Protein AF-A0A530HBS5-F1 (afdb_monomer)

Secondary structure (DSSP, 8-state):
---HHHHHHHHHTTHHHHHHHHHTSHHHHHHHHHHHHHHTT--SHHHHHH-HHHHHHHHHHTT-GGGTT-HHHHHHHHHH-SSSTTSHHHHSS-THHHHHHHHT-HHHHGGGTTT--IIIIIHHHHHHHHHHHTT--TTSHHHHHHHHHHHHHHTT--SHHHHHH-HHHHHHHHHHTT--TTTS-HHHHHHHHHH-SSSTTSHHHH-SSTHHHHHHHHT-HHHHGGGTTT--TTTHHHHHHHHHHHHHHHHHHH-HHHHHHHHHHHHGGG--SHHHHHHSHHHHHHHHHHHT--GGGGGS-HHHHHHHHHHH--GGGGTSHHHHHHHHHHHHHH-

Mean predicted aligned error: 4.35 Å

Nearest PDB structures (foldseek):
  2o8s-assembly2_B  TM=8.835E-01  e=8.683E-14  Agrobacterium fabrum str. C58

Radius of gyration: 22.53 Å; Cα contacts (8 Å, |Δi|>4): 440; chains: 1; bounding box: 60×38×62 Å

Sequence (335 aa):
MLSTYISYQLIAKDIPKSIARIEQQPTVDRDTQYYLANITKVKSIDDFVNNDRLFKYAMKAYGLENMDYAKAFMVKALKEGVSDPDSFANKLTDKRYAQFVKAFNFAADGANATVYNPAQQLVTKNYAIQAQIAGLDPNSDYVKGETTYYLANITKVKSVDDLMSNNRLYTYALAAYGLDSATEDKDLIKSVLQGGARDPDSVANQQTNKAYAGLASAFNFEQYGANTTTYVQAQQPTVDIYMRQTLEEDAGKTNEGVRLALYFQRKAPDITSWYDVLADTALASVVRTALGLPDSFATADIDKQAQLFGQKLDIKDFTDPEKLSKFLTRFTSMY

Foldseek 3Di:
DDFLLVLLCVCVVCVVVLLVVLCPPPVLVVLQVVLQVPLLVAQALCSQLVPLSNQCLLCLLLVNNVVNVVSVLLSQLLQQAPPDCPGPQNPDLPVSSNVSSQQQNCNVQGRCSSQDALQQPVLLVLLLVLCVVVVHHCPDPVVVVLSVVLNVCLLVDQALCSQLVPPSSVQSLCSSLVHHPVPDDPVLLSQLQQQAQPDCPGSQNPDPRVSSNSSSPRNVCNVQGRCNSPDRSSHVVSSVSSSLSSSLVVSCVVPVLSSLLSVCLVCLLVDDAVVVQLSDPSSVVLLCQLVVHDPVCNPDDSVVSRVVSVVVDDSVLSNPNVSSVVSSSSSSVRD

Structure (mmCIF, N/CA/C/O backbone):
data_AF-A0A530HBS5-F1
#
_entry.id   AF-A0A530HBS5-F1
#
loop_
_atom_site.group_PDB
_atom_site.id
_atom_site.type_symbol
_atom_site.label_atom_id
_atom_site.label_alt_id
_atom_site.label_comp_id
_atom_site.label_asym_id
_atom_site.label_entity_id
_atom_site.label_seq_id
_atom_site.pdbx_PDB_ins_code
_atom_site.Cartn_x
_atom_site.Cartn_y
_atom_site.Cartn_z
_atom_site.occupancy
_atom_site.B_iso_or_equiv
_atom_site.auth_seq_id
_atom_site.auth_comp_id
_atom_site.auth_asym_id
_atom_site.auth_atom_id
_atom_site.pdbx_PDB_model_num
ATOM 1 N N . 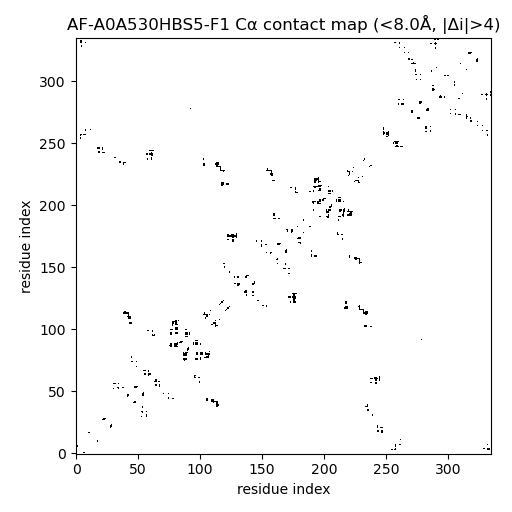MET A 1 1 ? -16.457 10.561 32.395 1.00 63.09 1 MET A N 1
ATOM 2 C CA . MET A 1 1 ? -15.954 10.117 31.078 1.00 63.09 1 MET A CA 1
ATOM 3 C C . MET A 1 1 ? -16.519 11.051 30.024 1.00 63.09 1 MET A C 1
ATOM 5 O O . MET A 1 1 ? -17.671 11.443 30.164 1.00 63.09 1 MET A O 1
ATOM 9 N N . LEU A 1 2 ? -15.716 11.468 29.042 1.00 78.75 2 LEU A N 1
ATOM 10 C CA . LEU A 1 2 ? -16.236 12.198 27.881 1.00 78.75 2 LEU A CA 1
ATOM 11 C C . LEU A 1 2 ? -17.168 11.272 27.084 1.00 78.75 2 LEU A C 1
ATOM 13 O O . LEU A 1 2 ? -16.980 10.055 27.102 1.00 78.75 2 LEU A O 1
ATOM 17 N N . SER A 1 3 ? -18.164 11.830 26.395 1.00 92.00 3 SER A N 1
ATOM 18 C CA . SER 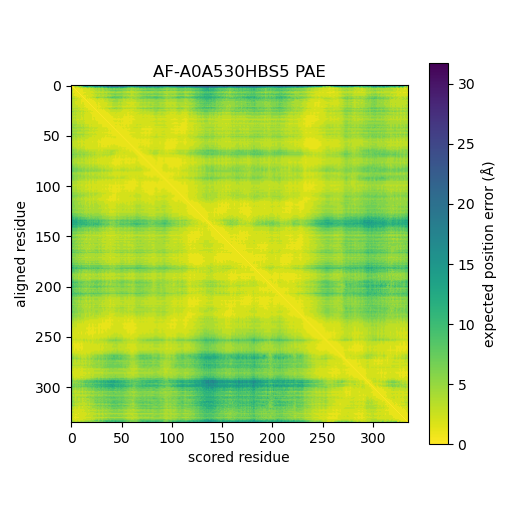A 1 3 ? -19.012 11.035 25.500 1.00 92.00 3 SER A CA 1
ATOM 19 C C . SER A 1 3 ? -18.202 10.478 24.323 1.00 92.00 3 S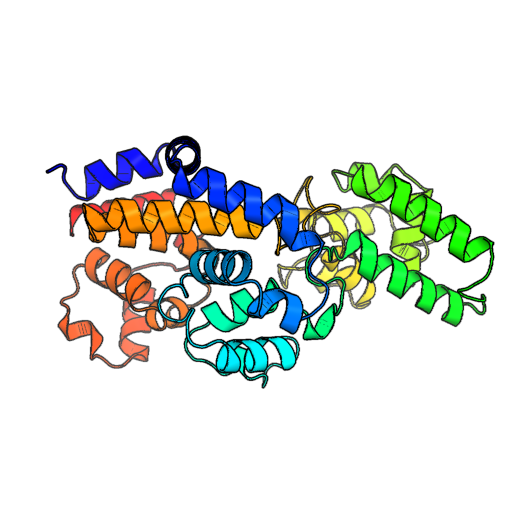ER A C 1
ATOM 21 O O . SER A 1 3 ? -17.134 11.008 23.983 1.00 92.00 3 SER A O 1
ATOM 23 N N . THR A 1 4 ? -18.717 9.424 23.685 1.00 93.88 4 THR A N 1
ATOM 24 C CA . THR A 1 4 ? -18.135 8.815 22.478 1.00 93.88 4 THR A CA 1
ATOM 25 C C . THR A 1 4 ? -17.895 9.868 21.394 1.00 93.88 4 THR A C 1
ATOM 27 O O . THR A 1 4 ? -16.771 10.016 20.917 1.00 93.88 4 THR A O 1
ATOM 30 N N . TYR A 1 5 ? -18.914 10.681 21.095 1.00 93.88 5 TYR A N 1
ATOM 31 C CA . TYR A 1 5 ? -18.834 11.790 20.142 1.00 93.88 5 TYR A CA 1
ATOM 32 C C . TYR A 1 5 ? -17.695 12.774 20.436 1.00 93.88 5 TYR A C 1
ATOM 34 O O . TYR A 1 5 ? -16.861 13.024 19.565 1.00 93.88 5 TYR A O 1
ATOM 42 N N . ILE A 1 6 ? -17.619 13.317 21.660 1.00 93.19 6 ILE A N 1
ATOM 43 C CA . ILE A 1 6 ? -16.596 14.320 22.002 1.00 93.19 6 ILE A CA 1
ATOM 44 C C . ILE A 1 6 ? -15.197 13.704 21.903 1.00 93.19 6 ILE A C 1
ATOM 46 O O . ILE A 1 6 ? -14.287 14.320 21.352 1.00 93.19 6 ILE A O 1
ATOM 50 N N . SER A 1 7 ? -15.030 12.480 22.405 1.00 93.62 7 SER A N 1
ATOM 51 C CA . SER A 1 7 ? -13.741 11.782 22.409 1.00 93.62 7 SER A CA 1
ATOM 52 C C . SER A 1 7 ? -13.245 11.500 20.988 1.00 93.62 7 SER A C 1
ATOM 54 O O . SER A 1 7 ? -12.087 11.772 20.677 1.00 93.62 7 SER A O 1
ATOM 56 N N . TYR A 1 8 ? -14.132 11.028 20.108 1.00 95.06 8 TYR A N 1
ATOM 57 C CA . TYR A 1 8 ? -13.825 10.826 18.694 1.00 95.06 8 TYR A CA 1
ATOM 58 C C . TYR A 1 8 ? -13.468 12.144 17.998 1.00 95.06 8 TYR A C 1
ATOM 60 O O . TYR A 1 8 ? -12.427 12.217 17.355 1.00 95.06 8 TYR A O 1
ATOM 68 N N . GLN A 1 9 ? -14.267 13.203 18.169 1.00 93.12 9 GLN A N 1
ATOM 69 C CA . GLN A 1 9 ? -14.015 14.504 17.536 1.00 93.12 9 GLN A CA 1
ATOM 70 C C . GLN A 1 9 ? -12.659 15.103 17.937 1.00 93.12 9 GLN A C 1
ATOM 72 O O . GLN A 1 9 ? -11.966 15.673 17.096 1.00 93.12 9 GLN A O 1
ATOM 77 N N . LEU A 1 10 ? -12.242 14.946 19.199 1.00 92.56 10 LEU A N 1
ATOM 78 C CA . LEU A 1 10 ? -10.934 15.418 19.667 1.00 92.56 10 LEU A CA 1
ATOM 79 C C . LEU A 1 10 ? -9.760 14.724 18.961 1.00 92.56 10 LEU A C 1
ATOM 81 O O . LEU A 1 10 ? -8.735 15.368 18.739 1.00 92.56 10 LEU A O 1
ATOM 85 N N . ILE A 1 11 ? -9.910 13.443 18.614 1.00 93.31 11 ILE A N 1
ATOM 86 C CA . ILE A 1 11 ? -8.896 12.661 17.895 1.00 93.31 11 ILE A CA 1
ATOM 87 C C . ILE A 1 11 ? -8.985 12.934 16.388 1.00 93.31 11 ILE A C 1
ATOM 89 O O . ILE A 1 11 ? -7.993 13.289 15.758 1.00 93.31 11 ILE A O 1
ATOM 93 N N . ALA A 1 12 ? -10.182 12.819 15.810 1.00 91.12 12 ALA A N 1
ATOM 94 C CA . ALA A 1 12 ? -10.424 12.917 14.373 1.00 91.12 12 ALA A CA 1
ATOM 95 C C . ALA A 1 12 ? -10.126 14.308 13.796 1.00 91.12 12 ALA A C 1
ATOM 97 O O . ALA A 1 12 ? -9.714 14.408 12.641 1.00 91.12 12 ALA A O 1
ATOM 98 N N . LYS A 1 13 ? -10.287 15.373 14.594 1.00 91.50 13 LYS A N 1
ATOM 99 C CA . LYS A 1 13 ? -9.955 16.747 14.186 1.00 91.50 13 LYS A CA 1
ATOM 100 C C . LYS A 1 13 ? -8.469 16.927 13.867 1.00 91.50 13 LYS A C 1
ATOM 102 O O . LYS A 1 13 ? -8.130 17.771 13.044 1.00 91.50 13 LYS A O 1
ATOM 107 N N . ASP A 1 14 ? -7.595 16.175 14.534 1.00 92.38 14 ASP A N 1
ATOM 108 C CA . ASP A 1 14 ? -6.147 16.261 14.353 1.00 92.38 14 ASP A CA 1
ATOM 109 C C . ASP A 1 14 ? -5.507 14.883 14.577 1.00 92.38 14 ASP A C 1
ATOM 111 O O . ASP A 1 14 ? -4.855 14.594 15.592 1.00 92.38 14 ASP A O 1
ATOM 115 N N . ILE A 1 15 ? -5.748 13.998 13.605 1.00 92.19 15 ILE A N 1
ATOM 116 C CA . ILE A 1 15 ? -5.141 12.666 13.562 1.00 92.19 15 ILE A CA 1
ATOM 117 C C . ILE A 1 15 ? -3.610 12.761 13.578 1.00 92.19 15 ILE A C 1
ATOM 119 O O . ILE A 1 15 ? -3.021 12.043 14.386 1.00 92.19 15 ILE A O 1
ATOM 123 N N . PRO A 1 16 ? -2.944 13.637 12.793 1.00 94.62 16 PRO A N 1
ATOM 124 C CA . PRO A 1 16 ? -1.487 13.750 12.834 1.00 94.62 16 PRO A CA 1
ATOM 125 C C . PRO A 1 16 ? -0.947 14.031 14.239 1.00 94.62 16 PRO A C 1
ATOM 127 O O . PRO A 1 16 ? -0.027 13.354 14.692 1.00 94.62 16 PRO A O 1
ATOM 130 N N . LYS A 1 17 ? -1.559 14.955 14.989 1.00 95.88 17 LYS A N 1
ATOM 131 C CA . LYS A 1 17 ? -1.158 15.226 16.376 1.00 95.88 17 LYS A CA 1
ATOM 132 C C . LYS A 1 17 ? -1.428 14.056 17.315 1.00 95.88 17 LYS A C 1
ATOM 134 O O . LYS A 1 17 ? -0.659 13.824 18.247 1.00 95.88 17 LYS A O 1
ATOM 139 N N . SER A 1 18 ? -2.526 13.336 17.104 1.00 95.81 18 SER A N 1
ATOM 140 C CA . SER A 1 18 ? -2.860 12.148 17.895 1.00 95.81 18 SER A CA 1
ATOM 141 C C . SER A 1 18 ? -1.844 11.029 17.658 1.00 95.81 18 SER A C 1
ATOM 143 O O . SER A 1 18 ? -1.360 10.435 18.615 1.00 95.81 18 SER A O 1
ATOM 145 N N . ILE A 1 19 ? -1.445 10.817 16.403 1.00 95.44 19 ILE A N 1
ATOM 146 C CA . ILE A 1 19 ? -0.389 9.880 16.010 1.00 95.44 19 ILE A CA 1
ATOM 147 C C . ILE A 1 19 ? 0.966 10.291 16.591 1.00 95.44 19 ILE A C 1
ATOM 149 O O . ILE A 1 19 ? 1.631 9.457 17.194 1.00 95.44 19 ILE A O 1
ATOM 153 N N . ALA A 1 20 ? 1.338 11.572 16.528 1.00 95.31 20 ALA A N 1
ATOM 154 C CA . ALA A 1 20 ? 2.593 12.055 17.112 1.00 95.31 20 ALA A CA 1
ATOM 155 C C . ALA A 1 20 ? 2.685 11.795 18.630 1.00 95.31 20 ALA A C 1
ATOM 157 O O . ALA A 1 20 ? 3.765 11.569 19.168 1.00 95.31 20 ALA A O 1
ATOM 158 N N . ARG A 1 21 ? 1.551 11.793 19.345 1.00 95.62 21 ARG A N 1
ATOM 159 C CA . ARG A 1 21 ? 1.511 11.408 20.768 1.00 95.62 21 ARG A CA 1
ATOM 160 C C . ARG A 1 21 ? 1.714 9.909 20.978 1.00 95.62 21 ARG A C 1
ATOM 162 O O . ARG A 1 21 ? 2.338 9.535 21.965 1.00 95.62 21 ARG A O 1
ATOM 169 N N . ILE A 1 22 ? 1.174 9.072 20.090 1.00 96.81 22 ILE A N 1
ATOM 170 C CA . ILE A 1 22 ? 1.411 7.621 20.107 1.00 96.81 22 ILE A CA 1
ATOM 171 C C . ILE A 1 22 ? 2.890 7.332 19.851 1.00 96.81 22 ILE A C 1
ATOM 173 O O . ILE A 1 22 ? 3.495 6.568 20.595 1.00 96.81 22 ILE A O 1
ATOM 177 N N . GLU A 1 23 ? 3.483 8.001 18.865 1.00 93.94 23 GLU A N 1
ATOM 178 C CA . GLU A 1 23 ? 4.898 7.861 18.517 1.00 93.94 23 GLU A CA 1
ATOM 179 C C . GLU A 1 23 ? 5.824 8.195 19.696 1.00 93.94 23 GLU A C 1
ATOM 181 O O . GLU A 1 23 ? 6.807 7.503 19.919 1.00 93.94 23 GLU A O 1
ATOM 186 N N . GLN A 1 24 ? 5.471 9.189 20.517 1.00 95.06 24 GLN A N 1
ATOM 187 C CA . GLN A 1 24 ? 6.235 9.572 21.712 1.00 95.06 24 GLN A CA 1
ATOM 188 C C . GLN A 1 24 ? 6.140 8.575 22.880 1.00 95.06 24 GLN A C 1
ATOM 190 O O . GLN A 1 24 ? 6.834 8.748 23.887 1.00 95.06 24 GLN A O 1
ATOM 195 N N . GLN A 1 25 ? 5.290 7.546 22.805 1.00 97.25 25 GLN A N 1
ATOM 196 C CA . GLN A 1 25 ? 5.241 6.528 23.852 1.00 97.25 25 GLN A CA 1
ATOM 197 C C . GLN A 1 25 ? 6.538 5.696 23.832 1.00 97.25 25 GLN A C 1
ATOM 199 O O . GLN A 1 25 ? 6.894 5.157 22.785 1.00 97.25 25 GLN A O 1
ATOM 204 N N . PRO A 1 26 ? 7.229 5.498 24.974 1.00 97.62 26 PRO A N 1
ATOM 205 C CA . PRO A 1 26 ? 8.566 4.895 24.980 1.00 97.62 26 PRO A CA 1
ATOM 206 C C . PRO A 1 26 ? 8.663 3.507 24.335 1.00 97.62 26 PRO A C 1
ATOM 208 O O . PRO A 1 26 ? 9.657 3.183 23.691 1.00 97.62 26 PRO A O 1
ATOM 211 N N . THR A 1 27 ? 7.648 2.658 24.515 1.00 95.56 27 THR A N 1
ATOM 212 C CA . THR A 1 27 ? 7.617 1.320 23.905 1.00 95.56 27 THR A CA 1
ATOM 213 C C . THR A 1 27 ? 7.391 1.392 22.400 1.00 95.56 27 THR A C 1
ATOM 215 O O . THR A 1 27 ? 8.084 0.702 21.657 1.00 95.56 27 THR A O 1
ATOM 218 N N . VAL A 1 28 ? 6.470 2.254 21.961 1.00 97.25 28 VAL A N 1
ATOM 219 C CA . VAL A 1 28 ? 6.159 2.487 20.547 1.00 97.25 28 VAL A CA 1
ATOM 220 C C . VAL A 1 28 ? 7.380 3.022 19.810 1.00 97.25 28 VAL A C 1
ATOM 222 O O . VAL A 1 28 ? 7.779 2.420 18.815 1.00 97.25 28 VAL A O 1
ATOM 225 N N . ASP A 1 29 ? 8.011 4.080 20.319 1.00 97.31 29 ASP A N 1
ATOM 226 C CA . ASP A 1 29 ? 9.215 4.673 19.727 1.00 97.31 29 ASP A CA 1
ATOM 227 C C . ASP A 1 29 ? 10.322 3.623 19.567 1.00 97.31 29 ASP A C 1
ATOM 229 O O . ASP A 1 29 ? 10.807 3.345 18.468 1.00 97.31 29 ASP A O 1
ATOM 233 N N . ARG A 1 30 ? 10.652 2.931 20.663 1.00 97.88 30 ARG A N 1
ATOM 234 C CA . ARG A 1 30 ? 11.717 1.923 20.689 1.00 97.88 30 ARG A CA 1
ATOM 235 C C . ARG A 1 30 ? 11.471 0.783 19.699 1.00 97.88 30 ARG A C 1
ATOM 237 O O . ARG A 1 30 ? 12.424 0.275 19.099 1.00 97.88 30 ARG A O 1
ATOM 244 N N . ASP A 1 31 ? 10.233 0.307 19.580 1.00 97.62 31 ASP A N 1
ATOM 245 C CA . ASP A 1 31 ? 9.882 -0.794 18.678 1.00 97.62 31 ASP A CA 1
ATOM 246 C C . ASP A 1 31 ? 9.846 -0.334 17.214 1.00 97.62 31 ASP A C 1
ATOM 248 O O . ASP A 1 31 ? 10.354 -1.046 16.347 1.00 97.62 31 ASP A O 1
ATOM 252 N N . THR A 1 32 ? 9.394 0.894 16.961 1.00 98.25 32 THR A N 1
ATOM 253 C CA . THR A 1 32 ? 9.392 1.531 15.634 1.00 98.25 32 THR A CA 1
ATOM 254 C C . THR A 1 32 ? 10.804 1.766 15.113 1.00 98.25 32 THR A C 1
ATOM 256 O O . THR A 1 32 ? 11.128 1.380 13.988 1.00 98.25 32 THR A O 1
ATOM 259 N N . GLN A 1 33 ? 11.686 2.326 15.945 1.00 98.12 33 GLN A N 1
ATOM 260 C CA . GLN A 1 33 ? 13.094 2.524 15.601 1.00 98.12 33 GLN A CA 1
ATOM 261 C C . GLN A 1 33 ? 13.779 1.195 15.281 1.00 98.12 33 GLN A C 1
ATOM 263 O O . GLN A 1 33 ? 14.506 1.083 14.292 1.00 98.12 33 GLN A O 1
ATOM 268 N N . TYR A 1 34 ? 13.523 0.160 16.088 1.00 98.50 34 TYR A N 1
ATOM 269 C CA . TYR A 1 34 ? 14.062 -1.168 15.817 1.00 98.50 34 TYR A CA 1
ATOM 270 C C . TYR A 1 34 ? 13.536 -1.739 14.499 1.00 98.50 34 TYR A C 1
ATOM 272 O O . TYR A 1 34 ? 14.318 -2.322 13.745 1.00 98.50 34 TYR A O 1
ATOM 280 N N . TYR A 1 35 ? 12.243 -1.569 14.220 1.00 98.75 35 TYR A N 1
ATOM 281 C CA . TYR A 1 35 ? 11.630 -2.023 12.982 1.00 98.75 35 TYR A CA 1
ATOM 282 C C . TYR A 1 35 ? 12.294 -1.378 11.762 1.00 98.75 35 TYR A C 1
ATOM 284 O O . TYR A 1 35 ? 12.856 -2.085 10.924 1.00 98.75 35 TYR A O 1
ATOM 292 N N . LEU A 1 36 ? 12.337 -0.044 11.709 1.00 97.94 36 LEU A N 1
ATOM 293 C CA . LEU A 1 36 ? 12.937 0.707 10.601 1.00 97.94 36 LEU A CA 1
ATOM 294 C C . LEU A 1 36 ? 14.428 0.391 10.413 1.00 97.94 36 LEU A C 1
ATOM 296 O O . LEU A 1 36 ? 14.889 0.227 9.284 1.00 97.94 36 LEU A O 1
ATOM 300 N N . ALA A 1 37 ? 15.179 0.232 11.506 1.00 98.31 37 ALA A N 1
ATOM 301 C CA . ALA A 1 37 ? 16.611 -0.058 11.446 1.00 98.31 37 ALA A CA 1
ATOM 302 C C . ALA A 1 37 ? 16.950 -1.478 10.954 1.00 98.31 37 ALA A C 1
ATOM 304 O O . ALA A 1 37 ? 18.112 -1.748 10.628 1.00 98.31 37 ALA A O 1
ATOM 305 N N . ASN A 1 38 ? 15.988 -2.410 10.941 1.00 98.62 38 ASN A N 1
ATOM 306 C CA . ASN A 1 38 ? 16.265 -3.823 10.668 1.00 98.62 38 ASN A CA 1
ATOM 307 C C . ASN A 1 38 ? 15.417 -4.443 9.557 1.00 98.62 38 ASN A C 1
ATOM 309 O O . ASN A 1 38 ? 15.882 -5.406 8.949 1.00 98.62 38 ASN A O 1
ATOM 313 N N . ILE A 1 39 ? 14.236 -3.907 9.233 1.00 98.56 39 ILE A N 1
ATOM 314 C CA . ILE A 1 39 ? 13.344 -4.532 8.246 1.00 98.56 39 ILE A CA 1
ATOM 315 C C . ILE A 1 39 ? 13.992 -4.656 6.859 1.00 98.56 39 ILE A C 1
ATOM 317 O O . ILE A 1 39 ? 13.859 -5.682 6.201 1.00 98.56 39 ILE A O 1
ATOM 321 N N . THR A 1 40 ? 14.798 -3.677 6.447 1.00 97.88 40 THR A N 1
ATOM 322 C CA . THR A 1 40 ? 15.491 -3.670 5.143 1.00 97.88 40 THR A CA 1
ATOM 323 C C . THR A 1 40 ? 16.590 -4.734 5.015 1.00 97.88 40 THR A C 1
ATOM 325 O O . THR A 1 40 ? 17.035 -5.054 3.905 1.00 97.88 40 THR A O 1
ATOM 328 N N . LYS A 1 41 ? 17.031 -5.301 6.147 1.00 98.25 41 LYS A N 1
ATOM 329 C CA . LYS A 1 41 ? 18.050 -6.358 6.220 1.00 98.25 41 LYS A CA 1
ATOM 330 C C . LYS A 1 41 ? 17.458 -7.753 6.031 1.00 98.25 41 LYS A C 1
ATOM 332 O O . LYS A 1 41 ? 18.204 -8.675 5.735 1.00 98.25 41 LYS A O 1
ATOM 337 N N . VAL A 1 42 ? 16.145 -7.907 6.188 1.00 98.50 42 VAL A N 1
ATOM 338 C CA . VAL A 1 42 ? 15.442 -9.185 6.034 1.00 98.50 42 VAL A CA 1
ATOM 339 C C . VAL A 1 42 ? 15.410 -9.579 4.558 1.00 98.50 42 VAL A C 1
ATOM 341 O O . VAL A 1 42 ? 14.967 -8.783 3.726 1.00 98.50 42 VAL A O 1
ATOM 344 N N . LYS A 1 43 ? 15.877 -10.793 4.233 1.00 98.06 43 LYS A N 1
ATOM 345 C CA . LYS A 1 43 ? 15.976 -11.310 2.853 1.00 98.06 43 LYS A CA 1
ATOM 346 C C . LYS A 1 43 ? 15.192 -12.598 2.617 1.00 98.06 43 LYS A C 1
ATOM 348 O O . LYS A 1 43 ? 15.114 -13.064 1.484 1.00 98.06 43 LYS A O 1
ATOM 353 N N . SER A 1 44 ? 14.589 -13.166 3.653 1.00 98.50 44 SER A N 1
ATOM 354 C CA . SER A 1 44 ? 13.796 -14.382 3.537 1.00 98.50 44 SER A CA 1
ATOM 355 C C . SER A 1 44 ? 12.638 -14.401 4.531 1.00 98.50 44 SER A C 1
ATOM 357 O O . SER A 1 44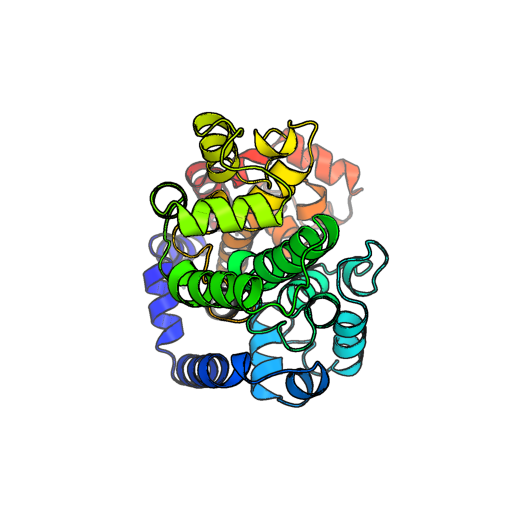 ? 12.611 -13.647 5.506 1.00 98.50 44 SER A O 1
ATOM 359 N N . ILE A 1 45 ? 11.684 -15.300 4.283 1.00 98.50 45 ILE A N 1
ATOM 360 C CA . ILE A 1 45 ? 10.563 -15.564 5.194 1.00 98.50 45 ILE A CA 1
ATOM 361 C C . ILE A 1 45 ? 11.085 -16.026 6.559 1.00 98.50 45 ILE A C 1
ATOM 363 O O . ILE A 1 45 ? 10.576 -15.583 7.587 1.00 98.50 45 ILE A O 1
ATOM 367 N N . ASP A 1 46 ? 12.115 -16.873 6.575 1.00 98.06 46 ASP A N 1
ATOM 368 C CA . ASP A 1 46 ? 12.689 -17.390 7.815 1.00 98.06 46 ASP A CA 1
ATOM 369 C C . ASP A 1 46 ? 13.384 -16.275 8.609 1.00 98.06 46 ASP A C 1
ATOM 371 O O . ASP A 1 46 ? 13.156 -16.170 9.813 1.00 98.06 46 ASP A O 1
ATOM 375 N N . ASP A 1 47 ? 14.141 -15.383 7.954 1.00 98.06 47 ASP A N 1
ATOM 376 C CA . ASP A 1 47 ? 14.727 -14.202 8.616 1.00 98.06 47 ASP A CA 1
ATOM 377 C C . ASP A 1 47 ? 13.646 -13.321 9.253 1.00 98.06 47 ASP A C 1
ATOM 379 O O . ASP A 1 47 ? 13.835 -12.766 10.338 1.00 98.06 47 ASP A O 1
ATOM 383 N N . PHE A 1 48 ? 12.505 -13.182 8.571 1.00 98.38 48 PHE A N 1
ATOM 384 C CA . PHE A 1 48 ? 11.410 -12.338 9.023 1.00 98.38 48 PHE A CA 1
ATOM 385 C C . PHE A 1 48 ? 10.685 -12.936 10.229 1.00 98.38 48 PHE A C 1
ATOM 387 O O . PHE A 1 48 ? 10.578 -12.292 11.270 1.00 98.38 48 PHE A O 1
ATOM 394 N N . VAL A 1 49 ? 10.205 -14.176 10.101 1.00 97.69 49 VAL A N 1
ATOM 395 C CA . VAL A 1 49 ? 9.350 -14.842 11.097 1.00 97.69 49 VAL A CA 1
ATOM 396 C C . VAL A 1 49 ? 10.141 -15.288 12.336 1.00 97.69 49 VAL A C 1
ATOM 398 O O . VAL A 1 49 ? 9.584 -15.381 13.437 1.00 97.69 49 VAL A O 1
ATOM 401 N N . ASN A 1 50 ? 11.447 -15.542 12.196 1.00 97.38 50 ASN A N 1
ATOM 402 C CA . ASN A 1 50 ? 12.312 -15.867 13.333 1.00 97.38 50 ASN A CA 1
ATOM 403 C C . ASN A 1 50 ? 12.796 -14.624 14.092 1.00 97.38 50 ASN A C 1
ATOM 405 O O . ASN A 1 50 ? 13.191 -14.745 15.251 1.00 97.38 50 ASN A O 1
ATOM 409 N N . ASN A 1 51 ? 12.712 -13.426 13.504 1.00 97.94 51 ASN A N 1
ATOM 410 C CA . ASN A 1 51 ? 12.886 -12.187 14.252 1.00 97.94 51 ASN A CA 1
ATOM 411 C C . ASN A 1 51 ? 11.564 -11.797 14.930 1.00 97.94 51 ASN A C 1
ATOM 413 O O . ASN A 1 51 ? 10.769 -11.033 14.382 1.00 97.94 51 ASN A O 1
ATOM 417 N N . ASP A 1 52 ? 11.352 -12.298 16.151 1.00 96.94 52 ASP A N 1
ATOM 418 C CA . ASP A 1 52 ? 10.124 -12.065 16.927 1.00 96.94 52 ASP A CA 1
ATOM 419 C C . ASP A 1 52 ? 9.726 -10.595 17.004 1.00 96.94 52 ASP A C 1
ATOM 421 O O . ASP A 1 52 ? 8.547 -10.262 16.924 1.00 96.94 52 ASP A O 1
ATOM 425 N N . ARG A 1 53 ? 10.701 -9.697 17.150 1.00 97.69 53 ARG A N 1
ATOM 426 C CA . ARG A 1 53 ? 10.423 -8.275 17.319 1.00 97.69 53 ARG A CA 1
ATOM 427 C C . ARG A 1 53 ? 9.911 -7.639 16.028 1.00 97.69 53 ARG A C 1
ATOM 429 O O . ARG A 1 53 ? 8.940 -6.892 16.083 1.00 97.69 53 ARG A O 1
ATOM 436 N N . LEU A 1 54 ? 10.513 -7.959 14.879 1.00 98.31 54 LEU A N 1
ATOM 437 C CA . LEU A 1 54 ? 10.017 -7.498 13.576 1.00 98.31 54 LEU A CA 1
ATOM 438 C C . LEU A 1 54 ? 8.662 -8.116 13.244 1.00 98.31 54 LEU A C 1
ATOM 440 O O . LEU A 1 54 ? 7.743 -7.405 12.838 1.00 98.31 54 LEU A O 1
ATOM 444 N N . PHE A 1 55 ? 8.538 -9.426 13.445 1.00 98.44 55 PHE A N 1
ATOM 445 C CA . PHE A 1 55 ? 7.332 -10.162 13.109 1.00 98.44 55 PHE A CA 1
ATOM 446 C C . PHE A 1 55 ? 6.134 -9.692 13.936 1.00 98.44 55 PHE A C 1
ATOM 448 O O . PHE A 1 55 ? 5.095 -9.376 13.365 1.00 98.44 55 PHE A O 1
ATOM 455 N N . LYS A 1 56 ? 6.278 -9.549 15.261 1.00 98.38 56 LYS A N 1
ATOM 456 C CA . LYS A 1 56 ? 5.202 -9.048 16.132 1.00 98.38 56 LYS A CA 1
ATOM 457 C C . LYS A 1 56 ? 4.807 -7.614 15.812 1.00 98.38 56 LYS A C 1
ATOM 459 O O . LYS A 1 56 ? 3.618 -7.312 15.785 1.00 98.38 56 LYS A O 1
ATOM 464 N N . TYR A 1 57 ? 5.781 -6.749 15.524 1.00 98.62 57 TYR A N 1
ATOM 465 C CA . TYR A 1 57 ? 5.509 -5.373 15.112 1.00 98.62 57 TYR A CA 1
ATOM 466 C C . TYR A 1 57 ? 4.656 -5.336 13.837 1.00 98.62 57 TYR A C 1
ATOM 468 O O . TYR A 1 57 ? 3.620 -4.674 13.794 1.00 98.62 57 TYR A O 1
ATOM 476 N N . ALA A 1 58 ? 5.044 -6.109 12.819 1.00 98.50 58 ALA A N 1
ATOM 477 C CA . ALA A 1 58 ? 4.285 -6.224 11.582 1.00 98.50 58 ALA A CA 1
ATOM 478 C C . ALA A 1 58 ? 2.900 -6.854 11.808 1.00 98.50 58 ALA A C 1
ATOM 480 O O . ALA A 1 58 ? 1.904 -6.333 11.316 1.00 98.50 58 ALA A O 1
ATOM 481 N N . MET A 1 59 ? 2.801 -7.943 12.578 1.00 98.38 59 MET A N 1
ATOM 482 C CA . MET A 1 59 ? 1.520 -8.594 12.884 1.00 98.38 59 MET A CA 1
ATOM 483 C C . MET A 1 59 ? 0.568 -7.615 13.564 1.00 98.38 59 MET A C 1
ATOM 485 O O . MET A 1 59 ? -0.584 -7.494 13.150 1.00 98.38 59 MET A O 1
ATOM 489 N N . LYS A 1 60 ? 1.066 -6.846 14.537 1.00 98.06 60 LYS A N 1
ATOM 490 C CA . LYS A 1 60 ? 0.302 -5.774 15.167 1.00 98.06 60 LYS A CA 1
ATOM 491 C C . LYS A 1 60 ? -0.142 -4.721 14.162 1.00 98.06 60 LYS A C 1
ATOM 493 O O . LYS A 1 60 ? -1.323 -4.407 14.143 1.00 98.06 60 LYS A O 1
ATOM 498 N N . ALA A 1 61 ? 0.744 -4.232 13.293 1.00 97.88 61 ALA A N 1
ATOM 499 C CA . ALA A 1 61 ? 0.375 -3.245 12.278 1.00 97.88 61 ALA A CA 1
ATOM 500 C C . ALA A 1 61 ? -0.856 -3.689 11.470 1.00 97.88 61 ALA A C 1
ATOM 502 O O . ALA A 1 61 ? -1.814 -2.940 11.325 1.00 97.88 61 ALA A O 1
ATOM 503 N N . TYR A 1 62 ? -0.902 -4.948 11.039 1.00 96.31 62 TYR A N 1
ATOM 504 C CA . TYR A 1 62 ? -2.033 -5.479 10.271 1.00 96.31 62 TYR A CA 1
ATOM 505 C C . TYR A 1 62 ? -3.201 -5.993 11.141 1.00 96.31 62 TYR A C 1
ATOM 507 O O . TYR A 1 62 ? -4.114 -6.637 10.626 1.00 96.31 62 TYR A O 1
ATOM 515 N N . GLY A 1 63 ? -3.221 -5.692 12.445 1.00 94.31 63 GLY A N 1
ATOM 516 C CA . GLY A 1 63 ? -4.291 -6.070 13.379 1.00 94.31 63 GLY A CA 1
ATOM 517 C C . GLY A 1 63 ? -4.327 -7.564 13.726 1.00 94.31 63 GLY A C 1
ATOM 518 O O . GLY A 1 63 ? -5.342 -8.073 14.200 1.00 94.31 63 GLY A O 1
ATOM 519 N N . LEU A 1 64 ? -3.235 -8.282 13.471 1.00 96.44 64 LEU A N 1
ATOM 520 C CA . LEU A 1 64 ? -3.072 -9.718 13.691 1.00 96.44 64 LEU A CA 1
ATOM 521 C C . LEU A 1 64 ? -2.290 -10.023 14.983 1.00 96.44 64 LEU A C 1
ATOM 523 O O . LEU A 1 64 ? -1.765 -11.122 15.129 1.00 96.44 64 LEU A O 1
ATOM 527 N N . GLU A 1 65 ? -2.200 -9.080 15.930 1.00 95.44 65 GLU A N 1
ATOM 528 C CA . GLU A 1 65 ? -1.407 -9.247 17.165 1.00 95.44 65 GLU A CA 1
ATOM 529 C C . GLU A 1 65 ? -1.810 -10.484 17.981 1.00 95.44 65 GLU A C 1
ATOM 531 O O . GLU A 1 65 ? -0.949 -11.194 18.485 1.00 95.44 65 GLU A O 1
ATOM 536 N N . ASN A 1 66 ? -3.101 -10.827 18.013 1.00 94.44 66 ASN A N 1
ATOM 537 C CA . ASN A 1 66 ? -3.603 -12.016 18.712 1.00 94.44 66 ASN A CA 1
ATOM 538 C C . ASN A 1 66 ? -3.291 -13.340 17.992 1.00 94.44 66 ASN A C 1
ATOM 540 O O . ASN A 1 66 ? -3.681 -14.396 18.478 1.00 94.44 66 ASN A O 1
ATOM 544 N N . MET A 1 67 ? -2.648 -13.292 16.824 1.00 95.38 67 MET A N 1
ATOM 545 C CA . MET A 1 67 ? -2.273 -14.450 16.005 1.00 95.38 67 MET A CA 1
ATOM 546 C C . MET A 1 67 ? -0.755 -14.510 15.775 1.00 95.38 67 MET A C 1
ATOM 548 O O . MET A 1 67 ? -0.280 -15.282 14.942 1.00 95.38 67 MET A O 1
ATOM 552 N N . ASP A 1 68 ? 0.028 -13.725 16.521 1.00 92.25 68 ASP A N 1
ATOM 553 C CA . ASP A 1 68 ? 1.490 -13.665 16.407 1.00 92.25 68 ASP A CA 1
ATOM 554 C C . ASP A 1 68 ? 2.198 -14.984 16.793 1.00 92.25 68 ASP A C 1
ATOM 556 O O . ASP A 1 68 ? 3.324 -15.243 16.366 1.00 92.25 68 ASP A O 1
ATOM 560 N N . TYR A 1 69 ? 1.522 -15.869 17.530 1.00 94.38 69 TYR A N 1
ATOM 561 C CA . TYR A 1 69 ? 1.992 -17.221 17.833 1.00 94.38 69 TYR A CA 1
ATOM 562 C C . TYR A 1 69 ? 1.898 -18.175 16.629 1.00 94.38 69 TYR A C 1
ATOM 564 O O . TYR A 1 69 ? 2.608 -19.183 16.578 1.00 94.38 69 TYR A O 1
ATOM 572 N N . ALA A 1 70 ? 1.045 -17.883 15.640 1.00 95.62 70 ALA A N 1
ATOM 573 C CA . ALA A 1 70 ? 0.730 -18.770 14.520 1.00 95.62 70 ALA A CA 1
ATOM 574 C C . ALA A 1 70 ? 1.779 -18.696 13.391 1.00 95.62 70 ALA A C 1
ATOM 576 O O . ALA A 1 70 ? 1.459 -18.576 12.208 1.00 95.62 70 ALA A O 1
ATOM 577 N N . LYS A 1 71 ? 3.066 -18.795 13.736 1.00 96.88 71 LYS A N 1
ATOM 578 C CA . LYS A 1 71 ? 4.183 -18.620 12.791 1.00 96.88 71 LYS A CA 1
ATOM 579 C C . LYS A 1 71 ? 4.108 -19.540 11.574 1.00 96.88 71 LYS A C 1
ATOM 581 O O . LYS A 1 71 ? 4.264 -19.074 10.453 1.00 96.88 71 LYS A O 1
ATOM 586 N N . ALA A 1 72 ? 3.820 -20.829 11.765 1.00 97.81 72 ALA A N 1
ATOM 587 C CA . ALA A 1 72 ? 3.726 -21.788 10.658 1.00 97.81 72 ALA A CA 1
ATOM 588 C C . ALA A 1 72 ? 2.595 -21.443 9.670 1.00 97.81 72 ALA A C 1
ATOM 590 O O . ALA A 1 72 ? 2.755 -21.600 8.459 1.00 97.81 72 ALA A O 1
ATOM 591 N N . PHE A 1 73 ? 1.476 -20.922 10.184 1.00 98.00 73 PHE A N 1
ATOM 592 C CA . PHE A 1 73 ? 0.364 -20.433 9.371 1.00 98.00 73 PHE A CA 1
ATOM 593 C C . PHE A 1 73 ? 0.807 -19.248 8.505 1.00 98.00 73 PHE A C 1
ATOM 595 O O . PHE A 1 73 ? 0.584 -19.245 7.294 1.00 98.00 73 PHE A O 1
ATOM 602 N N . MET A 1 74 ? 1.516 -18.285 9.102 1.00 98.19 74 MET A N 1
ATOM 603 C CA . MET A 1 74 ? 2.039 -17.122 8.382 1.00 98.19 74 MET A CA 1
ATOM 604 C C . MET A 1 74 ? 3.136 -17.488 7.381 1.00 98.19 74 MET A C 1
ATOM 606 O O . MET A 1 74 ? 3.148 -16.950 6.279 1.00 98.19 74 MET A O 1
ATOM 610 N N . VAL A 1 75 ? 4.009 -18.449 7.699 1.00 98.44 75 VAL A N 1
ATOM 611 C CA . VAL A 1 75 ? 5.003 -18.978 6.750 1.00 98.44 75 VAL A CA 1
ATOM 612 C C . VAL A 1 75 ? 4.314 -19.565 5.520 1.00 98.44 75 VAL A C 1
ATOM 614 O O . VAL A 1 75 ? 4.751 -19.296 4.404 1.00 98.44 75 VAL A O 1
ATOM 617 N N . LYS A 1 76 ? 3.229 -20.333 5.690 1.00 98.38 76 LYS A N 1
ATOM 618 C CA . LYS A 1 76 ? 2.451 -20.854 4.556 1.00 98.38 76 LYS A CA 1
ATOM 619 C C . LYS A 1 76 ? 1.873 -19.718 3.709 1.00 98.38 76 LYS A C 1
ATOM 621 O O . LYS A 1 76 ? 2.066 -19.711 2.497 1.00 98.38 76 LYS A O 1
ATOM 626 N N . ALA A 1 77 ? 1.227 -18.744 4.350 1.00 98.19 77 ALA A N 1
ATOM 627 C CA . ALA A 1 77 ? 0.643 -17.593 3.667 1.00 98.19 77 ALA A CA 1
ATOM 628 C C . ALA A 1 77 ? 1.692 -16.793 2.868 1.00 98.19 77 ALA A C 1
ATOM 630 O O . ALA A 1 77 ? 1.471 -16.479 1.703 1.00 98.19 77 ALA A O 1
ATOM 631 N N . LEU A 1 78 ? 2.859 -16.524 3.463 1.00 98.50 78 LEU A N 1
ATOM 632 C CA . LEU A 1 78 ? 3.961 -15.798 2.822 1.00 98.50 78 LEU A CA 1
ATOM 633 C C . LEU A 1 78 ? 4.627 -16.588 1.687 1.00 98.50 78 LEU A C 1
ATOM 635 O O . LEU A 1 78 ? 5.090 -15.977 0.729 1.00 98.50 78 LEU A O 1
ATOM 639 N N . LYS A 1 79 ? 4.687 -17.924 1.788 1.00 98.44 79 LYS A N 1
ATOM 640 C CA . LYS A 1 79 ? 5.243 -18.796 0.739 1.00 98.44 79 LYS A CA 1
ATOM 641 C C . LYS A 1 79 ? 4.351 -18.856 -0.497 1.00 98.44 79 LYS A C 1
ATOM 643 O O . LYS A 1 79 ? 4.873 -18.836 -1.604 1.00 98.44 79 LYS A O 1
ATOM 648 N N . GLU A 1 80 ? 3.035 -18.945 -0.312 1.00 98.38 80 GLU A N 1
ATOM 649 C CA . GLU A 1 80 ? 2.084 -18.970 -1.432 1.00 98.38 80 GLU A CA 1
ATOM 650 C C . GLU A 1 80 ? 1.847 -17.574 -2.032 1.00 98.38 80 GLU A C 1
ATOM 652 O O . GLU A 1 80 ? 1.552 -17.453 -3.219 1.00 98.38 80 GLU A O 1
ATOM 657 N N . GLY A 1 81 ? 2.012 -16.509 -1.241 1.00 97.94 81 GLY A N 1
ATOM 658 C CA . GLY A 1 81 ? 1.842 -15.141 -1.718 1.00 97.94 81 GLY A CA 1
ATOM 659 C C . GLY A 1 81 ? 0.377 -14.768 -1.963 1.00 97.94 81 GLY A C 1
ATOM 660 O O . GLY A 1 81 ? -0.554 -15.378 -1.433 1.00 97.94 81 GLY A O 1
ATOM 661 N N . VAL A 1 82 ? 0.169 -13.729 -2.774 1.00 97.38 82 VAL A N 1
ATOM 662 C CA . VAL A 1 82 ? -1.167 -13.193 -3.121 1.00 97.38 82 VAL A CA 1
ATOM 663 C C . VAL A 1 82 ? -1.399 -13.043 -4.625 1.00 97.38 82 VAL A C 1
ATOM 665 O O . VAL A 1 82 ? -2.451 -12.556 -5.028 1.00 97.38 82 VAL A O 1
ATOM 668 N N . SER A 1 83 ? -0.430 -13.434 -5.457 1.00 95.75 83 SER A N 1
ATOM 669 C CA . SER A 1 83 ? -0.534 -13.296 -6.916 1.00 95.75 83 SER A CA 1
ATOM 670 C C . SER A 1 83 ? -1.547 -14.266 -7.524 1.00 95.75 83 SER A C 1
ATOM 672 O O . SER A 1 83 ? -2.227 -13.913 -8.481 1.00 95.75 83 SER A O 1
ATOM 674 N N . ASP A 1 84 ? -1.646 -15.476 -6.968 1.00 96.56 84 ASP A N 1
ATOM 675 C CA . ASP A 1 84 ? -2.660 -16.457 -7.347 1.00 96.56 84 ASP A CA 1
ATOM 676 C C . ASP A 1 84 ? -3.977 -16.143 -6.607 1.00 96.56 84 ASP A C 1
ATOM 678 O O . ASP A 1 84 ? -3.973 -16.123 -5.370 1.00 96.56 84 ASP A O 1
ATOM 682 N N . PRO A 1 85 ? -5.108 -15.905 -7.305 1.00 94.94 85 PRO A N 1
ATOM 683 C CA . PRO A 1 85 ? -6.418 -15.727 -6.670 1.00 94.94 85 PRO A CA 1
ATOM 684 C C . PRO A 1 85 ? -6.804 -16.875 -5.726 1.00 94.94 85 PRO A C 1
ATOM 686 O O . PRO A 1 85 ? -7.534 -16.664 -4.758 1.00 94.94 85 PRO A O 1
ATOM 689 N N . ASP A 1 86 ? -6.278 -18.073 -5.982 1.00 96.06 86 ASP A N 1
ATOM 690 C CA . ASP A 1 86 ? -6.505 -19.290 -5.218 1.00 96.06 86 ASP A CA 1
ATOM 691 C C . ASP A 1 86 ? -5.469 -19.541 -4.108 1.00 96.06 86 ASP A C 1
ATOM 693 O O . ASP A 1 86 ? -5.529 -20.592 -3.454 1.00 96.06 86 ASP A O 1
ATOM 697 N N . SER A 1 87 ? -4.550 -18.600 -3.858 1.00 97.88 87 SER A N 1
ATOM 698 C CA . SER A 1 87 ? -3.545 -18.725 -2.798 1.00 97.88 87 SER A CA 1
ATOM 699 C C . SER A 1 87 ? -4.176 -18.817 -1.407 1.00 97.88 87 SER A C 1
ATOM 701 O O . SER A 1 87 ? -5.269 -18.298 -1.146 1.00 97.88 87 SER A O 1
ATOM 703 N N . PHE A 1 88 ? -3.457 -19.446 -0.474 1.00 97.88 88 PHE A N 1
ATOM 704 C CA . PHE A 1 88 ? -3.907 -19.628 0.902 1.00 97.88 88 PHE A CA 1
ATOM 705 C C . PHE A 1 88 ? -4.411 -18.330 1.534 1.00 97.88 88 PHE A C 1
ATOM 707 O O . PHE A 1 88 ? -5.511 -18.318 2.075 1.00 97.88 88 PHE A O 1
ATOM 714 N N . ALA A 1 89 ? -3.655 -17.232 1.423 1.00 96.75 89 ALA A N 1
ATOM 715 C CA . ALA A 1 89 ? -4.031 -15.948 2.010 1.00 96.75 89 ALA A CA 1
ATOM 716 C C . ALA A 1 89 ? -5.290 -15.339 1.365 1.00 96.75 89 ALA A C 1
ATOM 718 O O . ALA A 1 89 ? -6.123 -14.774 2.074 1.00 96.75 89 ALA A O 1
ATOM 719 N N . ASN A 1 90 ? -5.460 -15.483 0.045 1.00 94.94 90 ASN A N 1
ATOM 720 C CA . ASN A 1 90 ? -6.617 -14.955 -0.683 1.00 94.94 90 ASN A CA 1
ATOM 721 C C . ASN A 1 90 ? -7.912 -15.716 -0.358 1.00 94.94 90 ASN A C 1
ATOM 723 O O . ASN A 1 90 ? -8.984 -15.105 -0.280 1.00 94.94 90 ASN A O 1
ATOM 727 N N . LYS A 1 91 ? -7.804 -17.022 -0.085 1.00 95.06 91 LYS A N 1
ATOM 728 C CA . LYS A 1 91 ? -8.922 -17.892 0.313 1.00 95.06 91 LYS A CA 1
ATOM 729 C C . LYS A 1 91 ? -9.429 -17.664 1.734 1.00 95.06 91 LYS A C 1
ATOM 731 O O . LYS A 1 91 ? -10.546 -18.075 2.044 1.00 95.06 91 LYS A O 1
ATOM 736 N N . LEU A 1 92 ? -8.651 -17.021 2.604 1.00 91.56 92 LEU A N 1
ATOM 737 C CA . LEU A 1 92 ? -9.098 -16.727 3.964 1.00 91.56 92 LEU A CA 1
ATOM 738 C C . LEU A 1 92 ? -10.243 -15.710 3.955 1.00 91.56 92 LEU A C 1
ATOM 740 O O . LEU A 1 92 ? -10.262 -14.760 3.165 1.00 91.56 92 LEU A O 1
ATOM 744 N N . THR A 1 93 ? -11.194 -15.901 4.870 1.00 86.94 93 THR A N 1
ATOM 745 C CA . THR A 1 93 ? -12.268 -14.932 5.120 1.00 86.94 93 THR A CA 1
ATOM 746 C C . THR A 1 93 ? -11.690 -13.617 5.637 1.00 86.94 93 THR A C 1
ATOM 748 O O . THR A 1 93 ? -12.045 -12.550 5.148 1.00 86.94 93 THR A O 1
ATOM 751 N N . ASP A 1 94 ? -10.743 -13.695 6.575 1.00 88.19 94 ASP A N 1
ATOM 752 C CA . ASP A 1 94 ? -10.047 -12.529 7.110 1.00 88.19 94 ASP A CA 1
ATOM 753 C C . ASP A 1 94 ? -8.995 -12.013 6.116 1.00 88.19 94 ASP A C 1
ATOM 755 O O . ASP A 1 94 ? -7.911 -12.580 5.955 1.00 88.19 94 ASP A O 1
ATOM 759 N N . LYS A 1 95 ? -9.310 -10.901 5.446 1.00 89.44 95 LYS A N 1
ATOM 760 C CA . LYS A 1 95 ? -8.452 -10.310 4.408 1.00 89.44 95 LYS A CA 1
ATOM 761 C C . LYS A 1 95 ? -7.195 -9.635 4.948 1.00 89.44 95 LYS A C 1
ATOM 763 O O . LYS A 1 95 ? -6.300 -9.316 4.163 1.00 89.44 95 LYS A O 1
ATOM 768 N N . ARG A 1 96 ? -7.060 -9.469 6.268 1.00 92.81 96 ARG A N 1
ATOM 769 C CA . ARG A 1 96 ? -5.850 -8.896 6.880 1.00 92.81 96 ARG A CA 1
ATOM 770 C C . ARG A 1 96 ? -4.617 -9.761 6.622 1.00 92.81 96 ARG A C 1
ATOM 772 O O . ARG A 1 96 ? -3.529 -9.221 6.450 1.00 92.81 96 ARG A O 1
ATOM 779 N N . TYR A 1 97 ? -4.784 -11.078 6.491 1.00 96.25 97 TYR A N 1
ATOM 780 C CA . TYR A 1 97 ? -3.697 -11.982 6.105 1.00 96.25 97 TYR A CA 1
ATOM 781 C C . TYR A 1 97 ? -3.187 -11.709 4.687 1.00 96.25 97 TYR A C 1
ATOM 783 O O . TYR A 1 97 ? -1.980 -11.616 4.481 1.00 96.25 97 TYR A O 1
ATOM 791 N N . ALA A 1 98 ? -4.084 -11.515 3.716 1.00 96.00 98 ALA A N 1
ATOM 792 C CA . ALA A 1 98 ? -3.693 -11.142 2.357 1.00 96.00 98 ALA A CA 1
ATOM 793 C C . ALA A 1 98 ? -3.030 -9.754 2.320 1.00 96.00 98 ALA A C 1
ATOM 795 O O . ALA A 1 98 ? -2.031 -9.569 1.630 1.00 96.00 98 ALA A O 1
ATOM 796 N N . GLN A 1 99 ? -3.522 -8.792 3.111 1.00 95.31 99 GLN A N 1
ATOM 797 C CA . GLN A 1 99 ? -2.896 -7.468 3.246 1.00 95.31 99 GLN A CA 1
ATOM 798 C C . GLN A 1 99 ? -1.473 -7.561 3.814 1.00 95.31 99 GLN A C 1
ATOM 800 O O . GLN A 1 99 ? -0.557 -6.948 3.268 1.00 95.31 99 GLN A O 1
ATOM 805 N N . PHE A 1 100 ? -1.275 -8.376 4.854 1.00 98.31 100 PHE A N 1
ATOM 806 C CA . PHE A 1 100 ? 0.042 -8.646 5.425 1.00 98.31 100 PHE A CA 1
ATOM 807 C C . PHE A 1 100 ? 0.976 -9.288 4.390 1.00 98.31 100 PHE A C 1
ATOM 809 O O . PHE A 1 100 ? 2.078 -8.800 4.160 1.00 98.31 100 PHE A O 1
ATOM 816 N N . VAL A 1 101 ? 0.535 -10.352 3.710 1.00 98.44 101 VAL A N 1
ATOM 817 C CA . VAL A 1 101 ? 1.359 -11.042 2.703 1.00 98.44 101 VAL A CA 1
ATOM 818 C C . VAL A 1 101 ? 1.696 -10.124 1.528 1.00 98.44 101 VAL A C 1
ATOM 820 O O . VAL A 1 101 ? 2.827 -10.138 1.054 1.00 98.44 101 VAL A O 1
ATOM 823 N N . LYS A 1 102 ? 0.761 -9.273 1.092 1.00 97.38 102 LYS A N 1
ATOM 824 C CA . LYS A 1 102 ? 1.008 -8.266 0.050 1.00 97.38 102 LYS A CA 1
ATOM 825 C C . LYS A 1 102 ? 2.099 -7.272 0.454 1.00 97.38 102 LYS A C 1
ATOM 827 O O . LYS A 1 102 ? 2.869 -6.844 -0.398 1.00 97.38 102 LYS A O 1
ATOM 832 N N . ALA A 1 103 ? 2.168 -6.903 1.731 1.00 97.69 103 ALA A N 1
ATOM 833 C CA . ALA A 1 103 ? 3.185 -5.990 2.237 1.00 97.69 103 ALA A CA 1
ATOM 834 C C . ALA A 1 103 ? 4.575 -6.616 2.351 1.00 97.69 103 ALA A C 1
ATOM 836 O O . ALA A 1 103 ? 5.570 -5.923 2.155 1.00 97.69 103 ALA A O 1
ATOM 837 N N . PHE A 1 104 ? 4.629 -7.915 2.636 1.00 98.44 104 PHE A N 1
ATOM 838 C CA . PHE A 1 104 ? 5.853 -8.696 2.787 1.00 98.44 104 PHE A CA 1
ATOM 839 C C . PHE A 1 104 ? 5.906 -9.802 1.730 1.00 98.44 104 PHE A C 1
ATOM 841 O O . PHE A 1 104 ? 5.977 -10.987 2.055 1.00 98.44 104 PHE A O 1
ATOM 848 N N . ASN A 1 105 ? 5.825 -9.422 0.454 1.00 97.69 105 ASN A N 1
ATOM 849 C CA . ASN A 1 105 ? 5.582 -10.357 -0.643 1.00 97.69 105 ASN A CA 1
ATOM 850 C C . ASN A 1 105 ? 6.843 -11.133 -1.071 1.00 97.69 105 ASN A C 1
ATOM 852 O O . ASN A 1 105 ? 7.316 -11.029 -2.200 1.00 97.69 105 ASN A O 1
ATOM 856 N N . PHE A 1 106 ? 7.392 -11.947 -0.167 1.00 98.31 106 PHE A N 1
ATOM 857 C CA . PHE A 1 106 ? 8.560 -12.794 -0.433 1.00 98.31 106 PHE A CA 1
ATOM 858 C C . PHE A 1 106 ? 8.330 -13.790 -1.577 1.00 98.31 106 PHE A C 1
ATOM 860 O O . PHE A 1 106 ? 9.289 -14.145 -2.257 1.00 98.31 106 PHE A O 1
ATOM 867 N N . ALA A 1 107 ? 7.087 -14.218 -1.813 1.00 97.88 107 ALA A N 1
ATOM 868 C CA . ALA A 1 107 ? 6.748 -15.105 -2.922 1.00 97.88 107 ALA A CA 1
ATOM 869 C C . ALA A 1 107 ? 7.011 -14.461 -4.295 1.00 97.88 107 ALA A C 1
ATOM 871 O O . ALA A 1 107 ? 7.552 -15.119 -5.181 1.00 97.88 107 ALA A O 1
ATOM 872 N N . ALA A 1 108 ? 6.653 -13.184 -4.476 1.00 96.00 108 ALA A N 1
ATOM 873 C CA . ALA A 1 108 ? 6.866 -12.475 -5.740 1.00 96.00 108 ALA A CA 1
ATOM 874 C C . ALA A 1 108 ? 8.243 -11.795 -5.820 1.00 96.00 108 ALA A C 1
ATOM 876 O O . ALA A 1 108 ? 8.887 -11.821 -6.870 1.00 96.00 108 ALA A O 1
ATOM 877 N N . ASP A 1 109 ? 8.701 -11.215 -4.708 1.00 96.19 109 ASP A N 1
ATOM 878 C CA . ASP A 1 109 ? 9.835 -10.284 -4.693 1.00 96.19 109 ASP A CA 1
ATOM 879 C C . ASP A 1 109 ? 11.110 -10.893 -4.087 1.00 96.19 109 ASP A C 1
ATOM 881 O O . ASP A 1 109 ? 12.188 -10.288 -4.137 1.00 96.19 109 ASP A O 1
ATOM 885 N N . GLY A 1 110 ? 11.017 -12.095 -3.506 1.00 96.62 110 GLY A N 1
ATOM 886 C CA . GLY A 1 110 ? 12.137 -12.799 -2.888 1.00 96.62 110 GLY A CA 1
ATOM 887 C C . GLY A 1 110 ? 12.867 -11.937 -1.857 1.00 96.62 110 GLY A C 1
ATOM 888 O O . GLY A 1 110 ? 12.257 -11.305 -0.993 1.00 96.62 110 GLY A O 1
ATOM 889 N N . ALA A 1 111 ? 14.193 -11.859 -1.985 1.00 97.19 111 ALA A N 1
ATOM 890 C CA . ALA A 1 111 ? 15.056 -11.076 -1.099 1.00 97.19 111 ALA A CA 1
ATOM 891 C C . ALA A 1 111 ? 14.822 -9.555 -1.150 1.00 97.19 111 ALA A C 1
ATOM 893 O O . ALA A 1 111 ? 15.335 -8.824 -0.298 1.00 97.19 111 ALA A O 1
ATOM 894 N N . ASN A 1 112 ? 14.053 -9.071 -2.128 1.00 96.81 112 ASN A N 1
ATOM 895 C CA . ASN A 1 112 ? 13.707 -7.663 -2.237 1.00 96.81 112 ASN A CA 1
ATOM 896 C C . ASN A 1 112 ? 12.402 -7.308 -1.528 1.00 96.81 112 ASN A C 1
ATOM 898 O O . ASN A 1 112 ? 12.127 -6.124 -1.433 1.00 96.81 112 ASN A O 1
ATOM 902 N N . ALA A 1 113 ? 11.626 -8.254 -0.988 1.00 97.50 113 ALA A N 1
ATOM 903 C CA . ALA A 1 113 ? 10.283 -7.980 -0.454 1.00 97.50 113 ALA A CA 1
ATOM 904 C C . ALA A 1 113 ? 10.205 -6.812 0.553 1.00 97.50 113 ALA A C 1
ATOM 906 O O . ALA A 1 113 ? 9.197 -6.117 0.625 1.00 97.50 113 ALA A O 1
ATOM 907 N N . THR A 1 114 ? 11.275 -6.547 1.308 1.00 97.81 114 THR A N 1
ATOM 908 C CA . THR A 1 114 ? 11.338 -5.457 2.301 1.00 97.81 114 THR A CA 1
ATOM 909 C C . THR A 1 114 ? 11.915 -4.139 1.775 1.00 97.81 114 THR A C 1
ATOM 911 O O . THR A 1 114 ? 11.978 -3.144 2.502 1.00 97.81 114 THR A O 1
ATOM 914 N N . VAL A 1 115 ? 12.354 -4.116 0.517 1.00 97.31 115 VAL A N 1
ATOM 915 C CA . VAL A 1 115 ? 12.957 -2.969 -0.187 1.00 97.31 115 VAL A CA 1
ATOM 916 C C . VAL A 1 115 ? 12.382 -2.776 -1.598 1.00 97.31 115 VAL A C 1
ATOM 918 O O . VAL A 1 115 ? 12.890 -1.957 -2.361 1.00 97.31 115 VAL A O 1
ATOM 921 N N . TYR A 1 116 ? 11.352 -3.544 -1.959 1.00 97.12 116 TYR A N 1
ATOM 922 C CA . TYR A 1 116 ? 10.808 -3.590 -3.306 1.00 97.12 116 TYR A CA 1
ATOM 923 C C . TYR A 1 116 ? 9.996 -2.334 -3.602 1.00 97.12 116 TYR A C 1
ATOM 925 O O . TYR A 1 116 ? 9.057 -1.984 -2.885 1.00 97.12 116 TYR A O 1
ATOM 933 N N . ASN A 1 117 ? 10.362 -1.685 -4.698 1.00 97.69 117 ASN A N 1
ATOM 934 C CA . ASN A 1 117 ? 9.663 -0.579 -5.307 1.00 97.69 117 ASN A CA 1
ATOM 935 C C . ASN A 1 117 ? 9.557 -0.855 -6.822 1.00 97.69 117 ASN A C 1
ATOM 937 O O . ASN A 1 117 ? 10.583 -1.018 -7.489 1.00 97.69 117 ASN A O 1
ATOM 941 N N . PRO A 1 118 ? 8.348 -0.884 -7.408 1.00 97.19 118 PRO A N 1
ATOM 942 C CA . PRO A 1 118 ? 8.182 -1.167 -8.833 1.00 97.19 118 PRO A CA 1
ATOM 943 C C . PRO A 1 118 ? 9.026 -0.266 -9.747 1.00 97.19 118 PRO A C 1
ATOM 945 O O . PRO A 1 118 ? 9.676 -0.766 -10.666 1.00 97.19 118 PRO A O 1
ATOM 948 N N . ALA A 1 119 ? 9.109 1.037 -9.458 1.00 98.19 119 ALA A N 1
ATOM 949 C CA . ALA A 1 119 ? 9.906 1.974 -10.246 1.00 98.19 119 ALA A CA 1
ATOM 950 C C . ALA A 1 119 ? 11.416 1.678 -10.197 1.00 98.19 119 ALA A C 1
ATOM 952 O O . ALA A 1 119 ? 12.137 2.125 -11.081 1.00 98.19 119 ALA A O 1
ATOM 953 N N . GLN A 1 120 ? 11.915 0.922 -9.216 1.00 97.88 120 GLN A N 1
ATOM 954 C CA . GLN A 1 120 ? 13.324 0.535 -9.123 1.00 97.88 120 GLN A CA 1
ATOM 955 C C . GLN A 1 120 ? 13.562 -0.891 -9.634 1.00 97.88 120 GLN A C 1
ATOM 957 O O . GLN A 1 120 ? 14.337 -1.084 -10.569 1.00 97.88 120 GLN A O 1
ATOM 962 N N . GLN A 1 121 ? 12.912 -1.903 -9.054 1.00 97.38 121 GLN A N 1
ATOM 963 C CA . GLN A 1 121 ? 13.204 -3.308 -9.367 1.00 97.38 121 GLN A CA 1
ATOM 964 C C . GLN A 1 121 ? 12.427 -3.831 -10.580 1.00 97.38 121 GLN A C 1
ATOM 966 O O . GLN A 1 121 ? 13.009 -4.520 -11.417 1.00 97.38 121 GLN A O 1
ATOM 971 N N . LEU A 1 122 ? 11.135 -3.511 -10.714 1.00 97.12 122 LEU A N 1
ATOM 972 C CA . LEU A 1 122 ? 10.337 -4.005 -11.844 1.00 97.12 122 LEU A CA 1
ATOM 973 C C . LEU A 1 122 ? 10.765 -3.342 -13.151 1.00 97.12 122 LEU A C 1
ATOM 975 O O . LEU A 1 122 ? 10.964 -4.028 -14.148 1.00 97.12 122 LEU A O 1
ATOM 979 N N . VAL A 1 123 ? 10.963 -2.023 -13.137 1.00 98.50 123 VAL A N 1
ATOM 980 C CA . VAL A 1 123 ? 11.390 -1.276 -14.328 1.00 98.50 123 VAL A CA 1
ATOM 981 C C . VAL A 1 123 ? 12.758 -1.748 -14.819 1.00 98.50 123 VAL A C 1
ATOM 983 O O . VAL A 1 123 ? 12.928 -1.981 -16.010 1.00 98.50 123 VAL A O 1
ATOM 986 N N . THR A 1 124 ? 13.732 -1.958 -13.929 1.00 97.69 124 THR A N 1
ATOM 987 C CA . THR A 1 124 ? 15.062 -2.442 -14.344 1.00 97.69 124 THR A CA 1
ATOM 988 C C . THR A 1 124 ? 15.030 -3.885 -14.841 1.00 97.69 124 THR A C 1
ATOM 990 O O . THR A 1 124 ? 15.658 -4.186 -15.856 1.00 97.69 124 THR A O 1
ATOM 993 N N . LYS A 1 125 ? 14.239 -4.758 -14.202 1.00 96.56 125 LYS A N 1
ATOM 994 C CA . LYS A 1 125 ? 13.982 -6.117 -14.697 1.00 96.56 125 LYS A CA 1
ATOM 995 C C . LYS A 1 125 ? 13.370 -6.094 -16.099 1.00 96.56 125 LYS A C 1
ATOM 997 O O . LYS A 1 125 ? 13.848 -6.803 -16.981 1.00 96.56 125 LYS A O 1
ATOM 1002 N N . ASN A 1 126 ? 12.338 -5.281 -16.312 1.00 98.00 126 ASN A N 1
ATOM 1003 C CA . ASN A 1 126 ? 11.664 -5.211 -17.603 1.00 98.00 126 ASN A CA 1
ATOM 1004 C C . ASN A 1 126 ? 12.566 -4.589 -18.676 1.00 98.00 126 ASN A C 1
ATOM 1006 O O . ASN A 1 126 ? 12.599 -5.095 -19.791 1.00 98.00 126 ASN A O 1
ATOM 1010 N N . TYR A 1 127 ? 13.370 -3.577 -18.339 1.00 98.19 127 TYR A N 1
ATOM 1011 C CA . TYR A 1 127 ? 14.367 -3.015 -19.253 1.00 98.19 127 TYR A CA 1
ATOM 1012 C C . TYR A 1 127 ? 15.372 -4.065 -19.735 1.00 98.19 127 TYR A C 1
ATOM 1014 O O . TYR A 1 127 ? 15.618 -4.162 -20.933 1.00 98.19 127 TYR A O 1
ATOM 1022 N N . ALA A 1 128 ? 15.899 -4.904 -18.838 1.00 97.31 128 ALA A N 1
ATOM 1023 C CA . ALA A 1 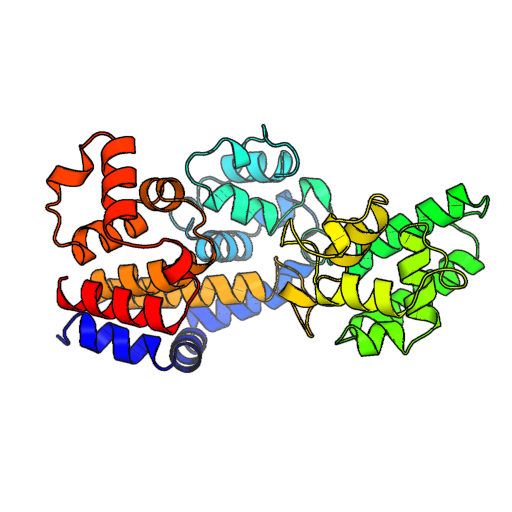128 ? 16.798 -5.993 -19.221 1.00 97.31 128 ALA A CA 1
ATOM 1024 C C . ALA A 1 128 ? 16.127 -6.998 -20.179 1.00 97.31 128 ALA A C 1
ATOM 1026 O O . ALA A 1 128 ? 16.748 -7.439 -21.145 1.00 97.31 128 ALA A O 1
ATOM 1027 N N . ILE A 1 129 ? 14.848 -7.319 -19.947 1.00 97.06 129 ILE A N 1
ATOM 1028 C CA . ILE A 1 129 ? 14.053 -8.182 -20.836 1.00 97.06 129 ILE A CA 1
ATOM 1029 C C . ILE A 1 129 ? 13.861 -7.519 -22.207 1.00 97.06 129 ILE A C 1
ATOM 1031 O O . ILE A 1 129 ? 14.071 -8.161 -23.232 1.00 97.06 129 ILE A O 1
ATOM 1035 N N . GLN A 1 130 ? 13.497 -6.236 -22.245 1.00 97.06 130 GLN A N 1
ATOM 1036 C CA . GLN A 1 130 ? 13.277 -5.506 -23.496 1.00 97.06 130 GLN A CA 1
ATOM 1037 C C . GLN A 1 130 ? 14.573 -5.318 -24.291 1.00 97.06 130 GLN A C 1
ATOM 1039 O O . GLN A 1 130 ? 14.570 -5.474 -25.509 1.00 97.06 130 GLN A O 1
ATOM 1044 N N . ALA A 1 131 ? 15.702 -5.090 -23.615 1.00 95.69 131 ALA A N 1
ATOM 1045 C CA . ALA A 1 131 ? 17.017 -5.076 -24.247 1.00 95.69 131 ALA A CA 1
ATOM 1046 C C . ALA A 1 131 ? 17.322 -6.421 -24.928 1.00 95.69 131 ALA A C 1
ATOM 1048 O O . ALA A 1 131 ? 17.739 -6.439 -26.085 1.00 95.69 131 ALA A O 1
ATOM 1049 N N . GLN A 1 132 ? 17.034 -7.541 -24.254 1.00 96.12 132 GLN A N 1
ATOM 1050 C CA . GLN A 1 132 ? 17.189 -8.874 -24.838 1.00 96.12 132 GLN A CA 1
ATOM 1051 C C . GLN A 1 132 ? 16.289 -9.083 -26.063 1.00 96.12 132 GLN A C 1
ATOM 1053 O O . GLN A 1 132 ? 16.744 -9.618 -27.073 1.00 96.12 132 GLN A O 1
ATOM 1058 N N . ILE A 1 133 ? 15.026 -8.649 -25.995 1.00 95.12 133 ILE A N 1
ATOM 1059 C CA . ILE A 1 133 ? 14.077 -8.724 -27.119 1.00 95.12 133 ILE A CA 1
ATOM 1060 C C . ILE A 1 133 ? 14.582 -7.908 -28.317 1.00 95.12 133 ILE A C 1
ATOM 1062 O O . ILE A 1 133 ? 14.476 -8.358 -29.455 1.00 95.12 133 ILE A O 1
ATOM 1066 N N . ALA A 1 134 ? 15.191 -6.749 -28.064 1.00 93.62 134 ALA A N 1
ATOM 1067 C CA . ALA A 1 134 ? 15.812 -5.904 -29.082 1.00 93.62 134 ALA A CA 1
ATOM 1068 C C . ALA A 1 134 ? 17.159 -6.445 -29.614 1.00 93.62 134 ALA A C 1
ATOM 1070 O O . ALA A 1 134 ? 17.805 -5.788 -30.429 1.00 93.62 134 ALA A O 1
ATOM 1071 N N . GLY A 1 135 ? 17.601 -7.629 -29.170 1.00 94.69 135 GLY A N 1
ATOM 1072 C CA . GLY A 1 135 ? 18.843 -8.266 -29.615 1.00 94.69 135 GLY A CA 1
ATOM 1073 C C . GLY A 1 135 ? 20.112 -7.756 -28.926 1.00 94.69 135 GLY A C 1
ATOM 1074 O O . GLY A 1 135 ? 21.213 -8.059 -29.385 1.00 94.69 135 GLY A O 1
ATOM 1075 N N . LEU A 1 136 ? 19.988 -6.994 -27.836 1.00 94.12 136 LEU A N 1
ATOM 1076 C CA . LEU A 1 136 ? 21.118 -6.554 -27.017 1.00 94.12 136 LEU A CA 1
ATOM 1077 C C . LEU A 1 136 ? 21.435 -7.592 -25.934 1.00 94.12 136 LEU A C 1
ATOM 1079 O O . LEU A 1 136 ? 20.538 -8.232 -25.390 1.00 94.12 136 LEU A O 1
ATOM 1083 N N . ASP A 1 137 ? 22.711 -7.715 -25.563 1.00 93.00 137 ASP A N 1
ATOM 1084 C CA . ASP A 1 137 ? 23.101 -8.46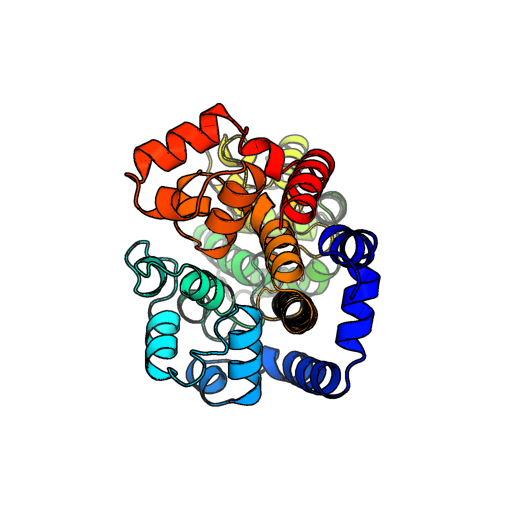5 -24.365 1.00 93.00 137 ASP A CA 1
ATOM 1085 C C . ASP A 1 137 ? 22.708 -7.665 -23.104 1.00 93.00 137 ASP A C 1
ATOM 1087 O O . ASP A 1 137 ? 23.230 -6.555 -22.910 1.00 93.00 137 ASP A O 1
ATOM 1091 N N . PRO A 1 138 ? 21.850 -8.204 -22.212 1.00 91.31 138 PRO A N 1
ATOM 1092 C CA . PRO A 1 138 ? 21.500 -7.555 -20.946 1.00 91.31 138 PRO A CA 1
ATOM 1093 C C . PRO A 1 138 ? 22.702 -7.288 -20.030 1.00 91.31 138 PRO A C 1
ATOM 1095 O O . PRO A 1 138 ? 22.628 -6.449 -19.135 1.00 91.31 138 PRO A O 1
ATOM 1098 N N . ASN A 1 139 ? 23.818 -7.990 -20.245 1.00 92.00 139 ASN A N 1
ATOM 1099 C CA . ASN A 1 139 ? 25.057 -7.818 -19.494 1.00 92.00 139 ASN A CA 1
ATOM 1100 C C . ASN A 1 139 ? 26.073 -6.894 -20.173 1.00 92.00 139 ASN A C 1
ATOM 1102 O O . ASN A 1 139 ? 27.165 -6.708 -19.621 1.00 92.00 139 ASN A O 1
ATOM 1106 N N . SER A 1 140 ? 25.733 -6.308 -21.322 1.00 95.69 140 SER A N 1
ATOM 1107 C CA . SER A 1 140 ? 26.583 -5.330 -21.998 1.00 95.69 140 SER A CA 1
ATOM 1108 C C . SER A 1 140 ? 26.835 -4.096 -21.128 1.00 95.69 140 SER A C 1
ATOM 1110 O O . SER A 1 140 ? 25.997 -3.694 -20.313 1.00 95.69 140 SER A O 1
ATOM 1112 N N . ASP A 1 141 ? 27.986 -3.454 -21.333 1.00 96.38 141 ASP A N 1
ATOM 1113 C CA . ASP A 1 141 ? 28.347 -2.221 -20.622 1.00 96.38 141 ASP A CA 1
ATOM 1114 C C . ASP A 1 141 ? 27.331 -1.098 -20.863 1.00 96.38 141 ASP A C 1
ATOM 1116 O O . ASP A 1 141 ? 27.073 -0.294 -19.968 1.00 96.38 141 ASP A O 1
ATOM 1120 N N . TYR A 1 142 ? 26.697 -1.083 -22.039 1.00 94.25 142 TYR A N 1
ATOM 1121 C CA . TYR A 1 142 ? 25.621 -0.152 -22.366 1.00 94.25 142 TYR A CA 1
ATOM 1122 C C . TYR A 1 142 ? 24.400 -0.339 -21.451 1.00 94.25 142 TYR A C 1
ATOM 1124 O O . TYR A 1 142 ? 24.023 0.591 -20.738 1.00 94.25 142 TYR A O 1
ATOM 1132 N N . VAL A 1 143 ? 23.822 -1.547 -21.401 1.00 95.81 143 VAL A N 1
ATOM 1133 C CA . VAL A 1 143 ? 22.630 -1.836 -20.576 1.00 95.81 143 VAL A CA 1
ATOM 1134 C C . VAL A 1 143 ? 22.922 -1.602 -19.092 1.00 95.81 143 VAL A C 1
ATOM 1136 O O . VAL A 1 143 ? 22.119 -0.990 -18.379 1.00 95.81 143 VAL A O 1
ATOM 1139 N N . LYS A 1 144 ? 24.102 -2.022 -18.620 1.00 96.69 144 LYS A N 1
ATOM 1140 C CA . LYS A 1 144 ? 24.555 -1.775 -17.243 1.00 96.69 144 LYS A CA 1
ATOM 1141 C C . LYS A 1 144 ? 24.726 -0.288 -16.946 1.00 96.69 144 LYS A C 1
ATOM 1143 O O . LYS A 1 144 ? 24.337 0.160 -15.865 1.00 96.69 144 LYS A O 1
ATOM 1148 N N . GLY A 1 145 ? 25.286 0.478 -17.881 1.00 97.50 145 GLY A N 1
ATOM 1149 C CA . GLY A 1 145 ? 25.473 1.921 -17.754 1.00 97.50 145 GLY A CA 1
ATOM 1150 C C . GLY A 1 145 ? 24.147 2.672 -17.637 1.00 97.50 145 GLY A C 1
ATOM 1151 O O . GLY A 1 145 ? 23.986 3.493 -16.730 1.00 97.50 145 GLY A O 1
ATOM 1152 N N . GLU A 1 146 ? 23.173 2.340 -18.486 1.00 97.56 146 GLU A N 1
ATOM 1153 C CA . GLU A 1 146 ? 21.824 2.909 -18.417 1.00 97.56 146 GLU A CA 1
ATOM 1154 C C . GLU A 1 146 ? 21.115 2.537 -17.108 1.00 97.56 146 GLU A C 1
ATOM 1156 O O . GLU A 1 146 ? 20.602 3.415 -16.412 1.00 97.56 146 GLU A O 1
ATOM 1161 N N . THR A 1 147 ? 21.181 1.264 -16.705 1.00 98.06 147 THR A N 1
ATOM 1162 C CA . THR A 1 147 ? 20.594 0.783 -15.441 1.00 98.06 147 THR A CA 1
ATOM 1163 C C . THR A 1 147 ? 21.203 1.497 -14.230 1.00 98.06 147 THR A C 1
ATOM 1165 O O . THR A 1 147 ? 20.492 1.906 -13.310 1.00 98.06 147 THR A O 1
ATOM 1168 N N . THR A 1 148 ? 22.524 1.694 -14.237 1.00 98.31 148 THR A N 1
ATOM 1169 C CA . THR A 1 148 ? 23.255 2.378 -13.161 1.00 98.31 148 THR A CA 1
ATOM 1170 C C . THR A 1 148 ? 22.838 3.841 -13.058 1.00 98.31 148 THR A C 1
ATOM 1172 O O . THR A 1 148 ? 22.556 4.329 -11.962 1.00 98.31 148 THR A O 1
ATOM 1175 N N . TYR A 1 149 ? 22.758 4.547 -14.191 1.00 98.31 149 TYR A N 1
ATOM 1176 C CA . TYR A 1 149 ? 22.280 5.927 -14.208 1.00 98.31 149 TYR A CA 1
ATOM 1177 C C . TYR A 1 149 ? 20.837 6.026 -13.710 1.00 98.31 149 TYR A C 1
ATOM 1179 O O . TYR A 1 149 ? 20.528 6.909 -12.904 1.00 98.31 149 TYR A O 1
ATOM 1187 N N . TYR A 1 150 ? 19.970 5.125 -14.175 1.00 98.75 150 TYR A N 1
ATOM 1188 C CA . TYR A 1 150 ? 18.566 5.098 -13.801 1.00 98.75 150 TYR A CA 1
ATOM 1189 C C . TYR A 1 150 ? 18.400 4.940 -12.284 1.00 98.75 150 TYR A C 1
ATOM 1191 O O . TYR A 1 150 ? 17.810 5.808 -11.640 1.00 98.75 150 TYR A O 1
ATOM 1199 N N . LEU A 1 151 ? 19.008 3.911 -11.683 1.00 98.19 151 LEU A N 1
ATOM 1200 C CA . LEU A 1 151 ? 18.927 3.662 -10.238 1.00 98.19 151 LEU A CA 1
ATOM 1201 C C . LEU A 1 151 ? 19.517 4.807 -9.398 1.00 98.19 151 LEU A C 1
ATOM 1203 O O . LEU A 1 151 ? 18.970 5.144 -8.348 1.00 98.19 151 LEU A O 1
ATOM 1207 N N . ALA A 1 152 ? 20.588 5.453 -9.868 1.00 98.31 152 ALA A N 1
ATOM 1208 C CA . ALA A 1 152 ? 21.220 6.572 -9.165 1.00 98.31 152 ALA A CA 1
ATOM 1209 C C . ALA A 1 152 ? 20.375 7.863 -9.146 1.00 98.31 152 ALA A C 1
ATOM 1211 O O . ALA A 1 152 ? 20.661 8.781 -8.368 1.00 98.31 152 ALA A O 1
ATOM 1212 N N . ASN A 1 153 ? 19.364 7.973 -10.015 1.00 98.56 153 ASN A N 1
ATOM 1213 C CA . ASN A 1 153 ? 18.591 9.203 -10.181 1.00 98.56 153 ASN A CA 1
ATOM 1214 C C . ASN A 1 153 ? 17.089 9.030 -9.964 1.00 98.56 153 ASN A C 1
ATOM 1216 O O . ASN A 1 153 ? 16.445 10.002 -9.575 1.00 98.56 153 ASN A O 1
ATOM 1220 N N . ILE A 1 154 ? 16.526 7.831 -10.140 1.00 98.56 154 ILE A N 1
ATOM 1221 C CA . ILE A 1 154 ? 15.073 7.649 -10.084 1.00 98.56 154 ILE A CA 1
ATOM 1222 C C . ILE A 1 154 ? 14.477 7.985 -8.712 1.00 98.56 154 ILE A C 1
ATOM 1224 O O . ILE A 1 154 ? 13.405 8.573 -8.632 1.00 98.56 154 ILE A O 1
ATOM 1228 N N . THR A 1 155 ? 15.195 7.726 -7.620 1.00 97.75 155 THR A N 1
ATOM 1229 C CA . THR A 1 155 ? 14.738 8.030 -6.249 1.00 97.75 155 THR A CA 1
ATOM 1230 C C . THR A 1 155 ? 14.591 9.532 -5.961 1.00 97.75 155 THR A C 1
ATOM 1232 O O . THR A 1 155 ? 13.951 9.926 -4.980 1.00 97.75 155 THR A O 1
ATOM 1235 N N . LYS A 1 156 ? 15.166 10.385 -6.821 1.00 98.12 156 LYS A N 1
ATOM 1236 C CA . LYS A 1 156 ? 15.076 11.851 -6.743 1.00 98.12 156 LYS A CA 1
ATOM 1237 C C . LYS A 1 156 ? 13.816 12.397 -7.416 1.00 98.12 156 LYS A C 1
ATOM 1239 O O . LYS A 1 156 ? 13.445 13.527 -7.131 1.00 98.12 156 LYS A O 1
ATOM 1244 N N . VAL A 1 157 ? 13.166 11.616 -8.280 1.00 98.50 157 VAL A N 1
ATOM 1245 C CA . VAL A 1 157 ? 11.945 12.005 -9.001 1.00 98.50 157 VAL A CA 1
ATOM 1246 C C . VAL A 1 157 ? 10.763 12.022 -8.034 1.00 98.50 157 VAL A C 1
ATOM 1248 O O . VAL A 1 157 ? 10.503 11.011 -7.375 1.00 98.50 157 VAL A O 1
ATOM 1251 N N . LYS A 1 158 ? 10.050 13.153 -7.957 1.00 98.12 158 LYS A N 1
ATOM 1252 C CA . LYS A 1 158 ? 8.910 13.374 -7.049 1.00 98.12 158 LYS A CA 1
ATOM 1253 C C . LYS A 1 158 ? 7.593 13.639 -7.781 1.00 98.12 158 LYS A C 1
ATOM 1255 O O . LYS A 1 158 ? 6.551 13.754 -7.143 1.00 98.12 158 LYS A O 1
ATOM 1260 N N . SER A 1 159 ? 7.604 13.710 -9.105 1.00 98.44 159 SER A N 1
ATOM 1261 C CA . SER A 1 159 ? 6.401 13.960 -9.894 1.00 98.44 159 SER A CA 1
ATOM 1262 C C . SER A 1 159 ? 6.512 13.392 -11.307 1.00 98.44 159 SER A C 1
ATOM 1264 O O . SER A 1 159 ? 7.599 13.039 -11.772 1.00 98.44 159 SER A O 1
ATOM 1266 N N . VAL A 1 160 ? 5.374 13.345 -12.005 1.00 98.44 160 VAL A N 1
ATOM 1267 C CA . VAL A 1 160 ? 5.320 13.024 -13.440 1.00 98.44 160 VAL A CA 1
ATOM 1268 C C . VAL A 1 160 ? 6.185 13.997 -14.244 1.00 98.44 160 VAL A C 1
ATOM 1270 O O . VAL A 1 160 ? 6.951 13.569 -15.104 1.00 98.44 160 VAL A O 1
ATOM 1273 N N . ASP A 1 161 ? 6.126 15.291 -13.922 1.00 98.38 161 ASP A N 1
ATOM 1274 C CA . ASP A 1 161 ? 6.906 16.318 -14.617 1.00 98.38 161 ASP A CA 1
ATOM 1275 C C . ASP A 1 161 ? 8.420 16.156 -14.376 1.00 98.38 161 ASP A C 1
ATOM 1277 O O . ASP A 1 161 ? 9.210 16.308 -15.311 1.00 98.38 161 ASP A O 1
ATOM 1281 N N . ASP A 1 162 ? 8.848 15.755 -13.172 1.00 98.31 162 ASP A N 1
ATOM 1282 C CA . ASP A 1 162 ? 10.259 15.435 -12.894 1.00 98.31 162 ASP A CA 1
ATOM 1283 C C . ASP A 1 162 ? 10.750 14.247 -13.735 1.00 98.31 162 ASP A C 1
ATOM 1285 O O . ASP A 1 162 ? 11.872 14.261 -14.245 1.00 98.31 162 ASP A O 1
ATOM 1289 N N . LEU A 1 163 ? 9.916 13.210 -13.895 1.00 98.38 163 LEU A N 1
ATOM 1290 C CA . LEU A 1 163 ? 10.261 12.040 -14.704 1.00 98.38 163 LEU A CA 1
ATOM 1291 C C . LEU A 1 163 ? 10.381 12.419 -16.184 1.00 98.38 163 LEU A C 1
ATOM 1293 O O . LEU A 1 163 ? 11.363 12.069 -16.833 1.00 98.38 163 LEU A O 1
ATOM 1297 N N . MET A 1 164 ? 9.390 13.146 -16.706 1.00 97.81 164 MET A N 1
ATOM 1298 C CA . MET A 1 164 ? 9.309 13.520 -18.119 1.00 97.81 164 MET A CA 1
ATOM 1299 C C . MET A 1 164 ? 10.342 14.573 -18.532 1.00 97.81 164 MET A C 1
ATOM 1301 O O . MET A 1 164 ? 10.784 14.582 -19.681 1.00 97.81 164 MET A O 1
ATOM 1305 N N . SER A 1 165 ? 10.738 15.461 -17.617 1.00 97.88 165 SER A N 1
ATOM 1306 C CA . SER A 1 165 ? 11.763 16.479 -17.882 1.00 97.88 165 SER A CA 1
ATOM 1307 C C . SER A 1 165 ? 13.179 15.897 -17.953 1.00 97.88 165 SER A C 1
ATOM 1309 O O . SER A 1 165 ? 14.042 16.460 -18.629 1.00 97.88 165 SER A O 1
ATOM 1311 N N . ASN A 1 166 ? 13.429 14.739 -17.330 1.00 98.00 166 ASN A N 1
ATOM 1312 C CA . ASN A 1 166 ? 14.681 14.010 -17.489 1.00 98.00 166 ASN A CA 1
ATOM 1313 C C . ASN A 1 166 ? 14.591 13.025 -18.663 1.00 98.00 166 ASN A C 1
ATOM 1315 O O . ASN A 1 166 ? 14.161 11.883 -18.504 1.00 98.00 166 ASN A O 1
ATOM 1319 N N . ASN A 1 167 ? 15.075 13.447 -19.836 1.00 97.81 167 ASN A N 1
ATOM 1320 C CA . ASN A 1 167 ? 14.994 12.649 -21.064 1.00 97.81 167 ASN A CA 1
ATOM 1321 C C . ASN A 1 167 ? 15.580 11.233 -20.915 1.00 97.81 167 ASN A C 1
ATOM 1323 O O . ASN A 1 167 ? 15.025 10.282 -21.451 1.00 97.81 167 ASN A O 1
ATOM 1327 N N . ARG A 1 168 ? 16.674 11.067 -20.160 1.00 98.19 168 ARG A N 1
ATOM 1328 C CA . ARG A 1 168 ? 17.315 9.755 -19.989 1.00 98.19 168 ARG A CA 1
ATOM 1329 C C . ARG A 1 168 ? 16.486 8.824 -19.102 1.00 98.19 168 ARG A C 1
ATOM 1331 O O . ARG A 1 168 ? 16.347 7.652 -19.434 1.00 98.19 168 ARG A O 1
ATOM 1338 N N . LEU A 1 169 ? 15.901 9.334 -18.014 1.00 98.56 169 LEU A N 1
ATOM 1339 C CA . LEU A 1 169 ? 14.984 8.548 -17.176 1.00 98.56 169 LEU A CA 1
ATOM 1340 C C . LEU A 1 169 ? 13.685 8.216 -17.914 1.00 98.56 169 LEU A C 1
ATOM 1342 O O . LEU A 1 169 ? 13.235 7.076 -17.849 1.00 98.56 169 LEU A O 1
ATOM 1346 N N . TYR A 1 170 ? 13.122 9.184 -18.639 1.00 98.56 170 TYR A N 1
ATOM 1347 C CA . TYR A 1 170 ? 11.929 9.000 -19.460 1.00 98.56 170 TYR A CA 1
ATOM 1348 C C . TYR A 1 170 ? 12.127 7.905 -20.516 1.00 98.56 170 TYR A C 1
ATOM 1350 O O . TYR A 1 170 ? 11.364 6.942 -20.553 1.00 98.56 170 TYR A O 1
ATOM 1358 N N . THR A 1 171 ? 13.191 7.993 -21.322 1.00 98.50 171 THR A N 1
ATOM 1359 C CA . THR A 1 171 ? 13.507 6.979 -22.337 1.00 98.50 171 THR A CA 1
ATOM 1360 C C . THR A 1 171 ? 13.723 5.602 -21.715 1.00 98.50 171 THR A C 1
ATOM 1362 O O . THR A 1 171 ? 13.180 4.623 -22.218 1.00 98.50 171 THR A O 1
ATOM 1365 N N . TYR A 1 172 ? 14.453 5.511 -20.599 1.00 98.62 172 TYR A N 1
ATOM 1366 C CA . TYR A 1 172 ? 14.666 4.240 -19.902 1.00 98.62 172 TYR A CA 1
ATOM 1367 C C . TYR A 1 172 ? 13.349 3.618 -19.416 1.00 98.62 172 TYR A C 1
ATOM 1369 O O . TYR A 1 172 ? 13.106 2.427 -19.613 1.00 98.62 172 TYR A O 1
ATOM 1377 N N . ALA A 1 173 ? 12.488 4.430 -18.798 1.00 98.56 173 ALA A N 1
ATOM 1378 C CA . ALA A 1 173 ? 11.197 3.998 -18.281 1.00 98.56 173 ALA A CA 1
ATOM 1379 C C . ALA A 1 173 ? 10.279 3.480 -19.396 1.00 98.56 173 ALA A C 1
ATOM 1381 O O . ALA A 1 173 ? 9.688 2.416 -19.241 1.00 98.56 173 ALA A O 1
ATOM 1382 N N . LEU A 1 174 ? 10.190 4.188 -20.525 1.00 98.62 174 LEU A N 1
ATOM 1383 C CA . LEU A 1 174 ? 9.384 3.762 -21.673 1.00 98.62 174 LEU A CA 1
ATOM 1384 C C . LEU A 1 174 ? 9.944 2.488 -22.312 1.00 98.62 174 LEU A C 1
ATOM 1386 O O . LEU A 1 174 ? 9.198 1.528 -22.518 1.00 98.62 174 LEU A O 1
ATOM 1390 N N . ALA A 1 175 ? 11.261 2.436 -22.524 1.00 98.19 175 ALA A N 1
ATOM 1391 C CA . ALA A 1 175 ? 11.930 1.269 -23.087 1.00 98.19 175 ALA A CA 1
ATOM 1392 C C . ALA A 1 175 ? 11.702 0.012 -22.236 1.00 98.19 175 ALA A C 1
ATOM 1394 O O . ALA A 1 175 ? 11.522 -1.070 -22.785 1.00 98.19 175 ALA A O 1
ATOM 1395 N N . ALA A 1 176 ? 11.622 0.145 -20.906 1.00 98.50 176 ALA A N 1
ATOM 1396 C CA . ALA A 1 176 ? 11.292 -0.965 -20.016 1.00 98.50 176 ALA A CA 1
ATOM 1397 C C . ALA A 1 176 ? 9.915 -1.587 -20.294 1.00 98.50 176 ALA A C 1
ATOM 1399 O O . ALA A 1 176 ? 9.713 -2.762 -20.012 1.00 98.50 176 ALA A O 1
ATOM 1400 N N . TYR A 1 177 ? 8.977 -0.845 -20.876 1.00 98.25 177 TYR A N 1
ATOM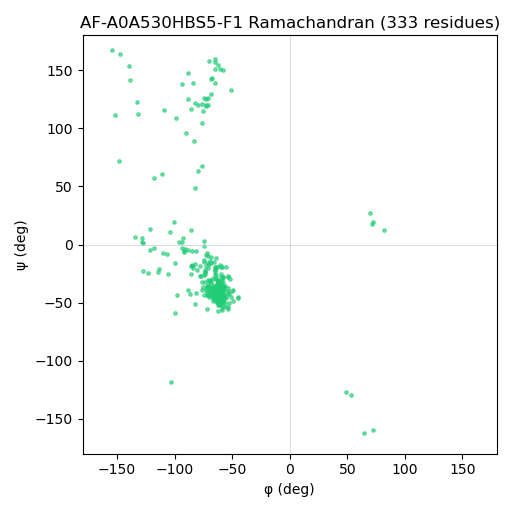 1401 C CA . TYR A 1 177 ? 7.656 -1.348 -21.260 1.00 98.25 177 TYR A CA 1
ATOM 1402 C C . TYR A 1 177 ? 7.516 -1.584 -22.768 1.00 98.25 177 TYR A C 1
ATOM 1404 O O . TYR A 1 177 ? 6.413 -1.848 -23.240 1.00 98.25 177 TYR A O 1
ATOM 1412 N N . GLY A 1 178 ? 8.621 -1.525 -23.521 1.00 96.81 178 GLY A N 1
ATOM 1413 C CA . GLY A 1 178 ? 8.617 -1.682 -24.977 1.00 96.81 178 GLY A CA 1
ATOM 1414 C C . GLY A 1 178 ? 8.019 -0.485 -25.722 1.00 96.81 178 GLY A C 1
ATOM 1415 O O . GLY A 1 178 ? 7.613 -0.631 -26.871 1.00 96.81 178 GLY A O 1
ATOM 1416 N N . LEU A 1 179 ? 7.937 0.678 -25.071 1.00 97.44 179 LEU A N 1
ATOM 1417 C CA . LEU A 1 179 ? 7.485 1.933 -25.669 1.00 97.44 179 LEU A CA 1
ATOM 1418 C C . LEU A 1 179 ? 8.700 2.722 -26.174 1.00 97.44 179 LEU A C 1
ATOM 1420 O O . LEU A 1 179 ? 9.721 2.806 -25.485 1.00 97.44 179 LEU A O 1
ATOM 1424 N N . ASP A 1 180 ? 8.598 3.323 -27.359 1.00 96.19 180 ASP A N 1
ATOM 1425 C CA . ASP A 1 180 ? 9.683 4.118 -27.937 1.00 96.19 180 ASP A CA 1
ATOM 1426 C C . ASP A 1 180 ? 9.460 5.613 -27.694 1.00 96.19 180 ASP A C 1
ATOM 1428 O O . ASP A 1 180 ? 8.637 6.263 -28.334 1.00 96.19 180 ASP A O 1
ATOM 1432 N N . SER A 1 181 ? 10.276 6.190 -26.811 1.00 96.00 181 SER A N 1
ATOM 1433 C CA . SER A 1 181 ? 10.223 7.614 -26.463 1.00 96.00 181 SER A CA 1
ATOM 1434 C C . SER A 1 181 ? 10.342 8.591 -27.642 1.00 96.00 181 SER A C 1
ATOM 1436 O O . SER A 1 181 ? 9.978 9.754 -27.473 1.00 96.00 181 SER A O 1
ATOM 1438 N N . ALA A 1 182 ? 10.860 8.158 -28.799 1.00 95.75 182 ALA A N 1
ATOM 1439 C CA . ALA A 1 182 ? 10.945 8.982 -30.004 1.00 95.75 182 ALA A CA 1
ATOM 1440 C C . ALA A 1 182 ? 9.625 9.053 -30.791 1.00 95.75 182 ALA A C 1
ATOM 1442 O O . ALA A 1 182 ? 9.439 9.988 -31.570 1.00 95.75 182 ALA A O 1
ATOM 1443 N N . THR A 1 183 ? 8.728 8.079 -30.604 1.00 96.62 183 THR A N 1
ATOM 1444 C CA . THR A 1 183 ? 7.462 7.969 -31.348 1.00 96.62 183 THR A CA 1
ATOM 1445 C C . THR A 1 183 ? 6.226 8.158 -30.473 1.00 96.62 183 THR A C 1
ATOM 1447 O O . THR A 1 183 ? 5.184 8.556 -30.988 1.00 96.62 183 THR A O 1
ATOM 1450 N N . GLU A 1 184 ? 6.339 7.923 -29.164 1.00 97.44 184 GLU A N 1
ATOM 1451 C CA . GLU A 1 184 ? 5.243 8.123 -28.217 1.00 97.44 184 GLU A CA 1
ATOM 1452 C C . GLU A 1 184 ? 4.817 9.595 -28.101 1.00 97.44 184 GLU A C 1
ATOM 1454 O O . GLU A 1 184 ? 5.644 10.506 -27.985 1.00 97.44 184 GLU A O 1
ATOM 1459 N N . ASP A 1 185 ? 3.503 9.815 -28.039 1.00 97.62 185 ASP A N 1
ATOM 1460 C CA . ASP A 1 185 ? 2.917 11.119 -27.738 1.00 97.62 185 ASP A CA 1
ATOM 1461 C C . ASP A 1 185 ? 3.159 11.473 -26.259 1.00 97.62 185 ASP A C 1
ATOM 1463 O O . ASP A 1 185 ? 2.730 10.767 -25.339 1.00 97.62 185 ASP A O 1
ATOM 1467 N N . LYS A 1 186 ? 3.855 12.588 -26.012 1.00 97.06 186 LYS A N 1
ATOM 1468 C CA . LYS A 1 186 ? 4.196 13.026 -24.652 1.00 97.06 186 LYS A CA 1
ATOM 1469 C C . LYS A 1 186 ? 2.970 13.389 -23.817 1.00 97.06 186 LYS A C 1
ATOM 1471 O O . LYS A 1 186 ? 2.984 13.121 -22.616 1.00 97.06 186 LYS A O 1
ATOM 1476 N N . ASP A 1 187 ? 1.932 13.966 -24.411 1.00 98.06 187 ASP A N 1
ATOM 1477 C CA . ASP A 1 187 ? 0.714 14.344 -23.690 1.00 98.06 187 ASP A CA 1
ATOM 1478 C C . ASP A 1 187 ? -0.093 13.100 -23.303 1.00 98.06 187 ASP A C 1
ATOM 1480 O O . ASP A 1 187 ? -0.636 13.026 -22.192 1.00 98.06 187 ASP A O 1
ATOM 1484 N N . LEU A 1 188 ? -0.091 12.072 -24.160 1.00 98.19 188 LEU A N 1
ATOM 1485 C CA . LEU A 1 188 ? -0.646 10.762 -23.818 1.00 98.19 188 LEU A CA 1
ATOM 1486 C C . LEU A 1 188 ? 0.107 10.134 -22.640 1.00 98.19 188 LEU A C 1
ATOM 1488 O O . LEU A 1 188 ? -0.520 9.752 -21.652 1.00 98.19 188 LEU A O 1
ATOM 1492 N N . ILE A 1 189 ? 1.441 10.056 -22.706 1.00 98.56 189 ILE A N 1
ATOM 1493 C CA . ILE A 1 189 ? 2.249 9.464 -21.628 1.00 98.56 189 ILE A CA 1
ATOM 1494 C C . ILE A 1 189 ? 2.071 10.234 -20.315 1.00 98.56 189 ILE A C 1
ATOM 1496 O O . ILE A 1 189 ? 1.931 9.619 -19.254 1.00 98.56 189 ILE A O 1
ATOM 1500 N N . LYS A 1 190 ? 2.010 11.570 -20.375 1.00 98.44 190 LYS A N 1
ATOM 1501 C CA . LYS A 1 190 ? 1.708 12.406 -19.209 1.00 98.44 190 LYS A CA 1
ATOM 1502 C C . LYS A 1 190 ? 0.359 12.037 -18.599 1.00 98.44 190 LYS A C 1
ATOM 1504 O O . LYS A 1 190 ? 0.286 11.800 -17.396 1.00 98.44 190 LYS A O 1
ATOM 1509 N N . SER A 1 191 ? -0.678 11.923 -19.425 1.00 98.19 191 SER A N 1
ATOM 1510 C CA . SER A 1 191 ? -2.034 11.572 -18.987 1.00 98.19 191 SER A CA 1
ATOM 1511 C C . SER A 1 191 ? -2.106 10.164 -18.384 1.00 98.19 191 SER A C 1
ATOM 1513 O O . SER A 1 191 ? -2.755 9.962 -17.360 1.00 98.19 191 SER A O 1
ATOM 1515 N N . VAL A 1 192 ? -1.390 9.198 -18.970 1.00 98.38 192 VAL A N 1
ATOM 1516 C CA . VAL A 1 192 ? -1.251 7.824 -18.457 1.00 98.38 192 VAL A CA 1
ATOM 1517 C C . VAL A 1 192 ? -0.617 7.815 -17.063 1.00 98.38 192 VAL A C 1
ATOM 1519 O O . VAL A 1 192 ? -1.146 7.187 -16.150 1.00 98.38 192 VAL A O 1
ATOM 1522 N N . LEU A 1 193 ? 0.492 8.536 -16.873 1.00 98.12 193 LEU A N 1
ATOM 1523 C CA . LEU A 1 193 ? 1.197 8.596 -15.588 1.00 98.12 193 LEU A CA 1
ATOM 1524 C C . LEU A 1 193 ? 0.422 9.383 -14.518 1.00 98.12 193 LEU A C 1
ATOM 1526 O O . LEU A 1 193 ? 0.471 9.023 -13.344 1.00 98.12 193 LEU A O 1
ATOM 1530 N N . GLN A 1 194 ? -0.289 10.446 -14.908 1.00 97.25 194 GLN A N 1
ATOM 1531 C CA . GLN A 1 194 ? -1.106 11.254 -13.995 1.00 97.25 194 GLN A CA 1
ATOM 1532 C C . GLN A 1 194 ? -2.382 10.533 -13.552 1.00 97.25 194 GLN A C 1
ATOM 1534 O O . GLN A 1 194 ? -2.759 10.646 -12.389 1.00 97.25 194 GLN A O 1
ATOM 1539 N N . GLY A 1 195 ? -3.039 9.802 -14.458 1.00 95.19 195 GLY A N 1
ATOM 1540 C CA . GLY A 1 195 ? -4.260 9.049 -14.156 1.00 95.19 195 GLY A CA 1
ATOM 1541 C C . GLY A 1 195 ? -4.016 7.733 -13.411 1.00 95.19 195 GLY A C 1
ATOM 1542 O O . GLY A 1 195 ? -4.943 7.190 -12.815 1.00 95.19 195 GLY A O 1
ATOM 1543 N N . GLY A 1 196 ? -2.783 7.215 -13.433 1.00 95.25 196 GLY A N 1
ATOM 1544 C CA . GLY A 1 196 ? -2.451 5.932 -12.819 1.00 95.25 196 GLY A CA 1
ATOM 1545 C C . GLY A 1 196 ? -3.163 4.754 -13.497 1.00 95.25 196 GLY A C 1
ATOM 1546 O O . GLY A 1 196 ? -3.628 4.853 -14.630 1.00 95.25 196 GLY A O 1
ATOM 1547 N N . ALA A 1 197 ? -3.219 3.615 -12.802 1.00 94.88 197 ALA A N 1
ATOM 1548 C CA . ALA A 1 197 ? -3.828 2.375 -13.307 1.00 94.88 197 ALA A CA 1
ATOM 1549 C C . ALA A 1 197 ? -4.868 1.757 -12.352 1.00 94.88 197 ALA A C 1
ATOM 1551 O O . ALA A 1 197 ? -5.349 0.650 -12.593 1.00 94.88 197 ALA A O 1
ATOM 1552 N N . ARG A 1 198 ? -5.200 2.436 -11.243 1.00 90.56 198 ARG A N 1
ATOM 1553 C CA . ARG A 1 198 ? -6.155 1.923 -10.243 1.00 90.56 198 ARG A CA 1
ATOM 1554 C C . ARG A 1 198 ? -7.600 2.043 -10.700 1.00 90.56 198 ARG A C 1
ATOM 1556 O O . ARG A 1 198 ? -8.384 1.137 -10.440 1.00 90.56 198 ARG A O 1
ATOM 1563 N N . ASP A 1 199 ? -7.931 3.148 -11.359 1.00 89.56 199 ASP A N 1
ATOM 1564 C CA . ASP A 1 199 ? -9.250 3.364 -11.940 1.00 89.56 199 ASP A CA 1
ATOM 1565 C C . ASP A 1 199 ? -9.380 2.538 -13.235 1.00 89.56 199 ASP A C 1
ATOM 1567 O O . ASP A 1 199 ? -8.568 2.728 -14.152 1.00 89.56 199 ASP A O 1
ATOM 1571 N N . PRO A 1 200 ? -10.359 1.617 -13.349 1.00 90.81 200 PRO A N 1
ATOM 1572 C CA . PRO A 1 200 ? -10.642 0.903 -14.595 1.00 90.81 200 PRO A CA 1
ATOM 1573 C C . PRO A 1 200 ? -10.867 1.830 -15.801 1.00 90.81 200 PRO A C 1
ATOM 1575 O O . PRO A 1 200 ? -10.536 1.458 -16.927 1.00 90.81 200 PRO A O 1
ATOM 1578 N N . ASP A 1 201 ? -11.349 3.050 -15.561 1.00 93.06 201 ASP A N 1
ATOM 1579 C CA . ASP A 1 201 ? -11.624 4.062 -16.582 1.00 93.06 201 ASP A CA 1
ATOM 1580 C C . ASP A 1 201 ? -10.446 5.029 -16.819 1.00 93.06 201 ASP A C 1
ATOM 1582 O O . ASP A 1 201 ? -10.528 5.921 -17.666 1.00 93.06 201 ASP A O 1
ATOM 1586 N N . SER A 1 202 ? -9.310 4.832 -16.135 1.00 95.88 202 SER A N 1
ATOM 1587 C CA . SER A 1 202 ? -8.086 5.614 -16.366 1.00 95.88 202 SER A CA 1
ATOM 1588 C C . SER A 1 202 ? -7.593 5.509 -17.810 1.00 95.88 202 SER A C 1
ATOM 1590 O O . SER A 1 202 ? -7.698 4.463 -18.458 1.00 95.88 202 SER A O 1
ATOM 1592 N N . VAL A 1 203 ? -6.941 6.575 -18.293 1.00 97.38 203 VAL A N 1
ATOM 1593 C CA . VAL A 1 203 ? -6.348 6.623 -19.642 1.00 97.38 203 VAL A CA 1
ATOM 1594 C C . VAL A 1 203 ? -5.468 5.402 -19.909 1.00 97.38 203 VAL A C 1
ATOM 1596 O O . VAL A 1 203 ? -5.533 4.845 -21.001 1.00 97.38 203 VAL A O 1
ATOM 1599 N N . ALA A 1 204 ? -4.694 4.961 -18.911 1.00 97.00 204 ALA A N 1
ATOM 1600 C CA . ALA A 1 204 ? -3.808 3.806 -19.001 1.00 97.00 204 ALA A CA 1
ATOM 1601 C C . ALA A 1 204 ? -4.559 2.485 -19.245 1.00 97.00 204 ALA A C 1
ATOM 1603 O O . ALA A 1 204 ? -4.134 1.682 -20.077 1.00 97.00 204 ALA A O 1
ATOM 1604 N N . ASN A 1 205 ? -5.683 2.265 -18.553 1.00 96.38 205 ASN A N 1
ATOM 1605 C CA . ASN A 1 205 ? -6.477 1.038 -18.663 1.00 96.38 205 ASN A CA 1
ATOM 1606 C C . ASN A 1 205 ? -7.340 0.991 -19.930 1.00 96.38 205 ASN A C 1
ATOM 1608 O O . ASN A 1 205 ? -7.581 -0.100 -20.458 1.00 96.38 205 ASN A O 1
ATOM 1612 N N . GLN A 1 206 ? -7.729 2.157 -20.453 1.00 97.19 206 GLN A N 1
ATOM 1613 C CA . GLN A 1 206 ? -8.475 2.296 -21.708 1.00 97.19 206 GLN A CA 1
ATOM 1614 C C . GLN A 1 206 ? -7.608 2.061 -22.960 1.00 97.19 206 GLN A C 1
ATOM 1616 O O . GLN A 1 206 ? -8.141 1.838 -24.048 1.00 97.19 206 GLN A O 1
ATOM 1621 N N . GLN A 1 207 ? -6.274 2.063 -22.838 1.00 97.31 207 GLN A N 1
ATOM 1622 C CA . GLN A 1 207 ? -5.401 1.744 -23.968 1.00 97.31 207 GLN A CA 1
ATOM 1623 C C . GLN A 1 207 ? -5.500 0.267 -24.374 1.00 97.31 207 GLN A C 1
ATOM 1625 O O . GLN A 1 207 ? -5.551 -0.651 -23.547 1.00 97.31 207 GLN A O 1
ATOM 1630 N N . THR A 1 208 ? -5.433 0.028 -25.688 1.00 96.75 208 THR A N 1
ATOM 1631 C CA . THR A 1 208 ? -5.324 -1.335 -26.236 1.00 96.75 208 THR A CA 1
ATOM 1632 C C . THR A 1 208 ? -3.970 -1.955 -25.882 1.00 96.75 208 THR A C 1
ATOM 1634 O O . THR A 1 208 ? -3.902 -3.119 -25.487 1.00 96.75 208 THR A O 1
ATOM 1637 N N . ASN A 1 209 ? -2.889 -1.170 -25.968 1.00 96.81 209 ASN A N 1
ATOM 1638 C CA . ASN A 1 209 ? -1.557 -1.611 -25.568 1.00 96.81 209 ASN A CA 1
ATOM 1639 C C . ASN A 1 209 ? -1.433 -1.624 -24.033 1.00 96.81 209 ASN A C 1
ATOM 1641 O O . ASN A 1 209 ? -1.450 -0.583 -23.380 1.00 96.81 209 ASN A O 1
ATOM 1645 N N . LYS A 1 210 ? -1.258 -2.809 -23.442 1.00 96.88 210 LYS A N 1
ATOM 1646 C CA . LYS A 1 210 ? -1.149 -2.974 -21.983 1.00 96.88 210 LYS A CA 1
ATOM 1647 C C . LYS A 1 210 ? 0.155 -2.436 -21.384 1.00 96.88 210 LYS A C 1
ATOM 1649 O O . LYS A 1 210 ? 0.237 -2.298 -20.165 1.00 96.88 210 LYS A O 1
ATOM 1654 N N . ALA A 1 211 ? 1.132 -2.064 -22.212 1.00 97.62 211 ALA A N 1
ATOM 1655 C CA . ALA A 1 211 ? 2.347 -1.385 -21.771 1.00 97.62 211 ALA A CA 1
ATOM 1656 C C . ALA A 1 211 ? 2.053 -0.078 -21.012 1.00 97.62 211 ALA A C 1
ATOM 1658 O O . ALA A 1 211 ? 2.715 0.194 -20.013 1.00 97.62 211 ALA A O 1
ATOM 1659 N N . TYR A 1 212 ? 1.025 0.685 -21.409 1.00 98.31 212 TYR A N 1
ATOM 1660 C CA . TYR A 1 212 ? 0.650 1.928 -20.721 1.00 98.31 212 TYR A CA 1
ATOM 1661 C C . TYR A 1 212 ? 0.148 1.671 -19.295 1.00 98.31 212 TYR A C 1
ATOM 1663 O O . TYR A 1 212 ? 0.586 2.337 -18.359 1.00 98.31 212 TYR A O 1
ATOM 1671 N N . ALA A 1 213 ? -0.707 0.661 -19.106 1.00 97.88 213 ALA A N 1
ATOM 1672 C CA . ALA A 1 213 ? -1.154 0.241 -17.777 1.00 97.88 213 ALA A CA 1
ATOM 1673 C C . ALA A 1 213 ? 0.013 -0.274 -16.916 1.00 97.88 213 ALA A C 1
ATOM 1675 O O . ALA A 1 213 ? 0.085 0.034 -15.726 1.00 97.88 213 ALA A O 1
ATOM 1676 N N . GLY A 1 214 ? 0.961 -1.006 -17.514 1.00 97.94 214 GLY A N 1
ATOM 1677 C CA . GLY A 1 214 ? 2.187 -1.445 -16.840 1.00 97.94 214 GLY A CA 1
ATOM 1678 C C . GLY A 1 214 ? 3.063 -0.275 -16.382 1.00 97.94 214 GLY A C 1
ATOM 1679 O O . GLY A 1 214 ? 3.479 -0.233 -15.223 1.00 97.94 214 GLY A O 1
ATOM 1680 N N . LEU A 1 215 ? 3.278 0.706 -17.263 1.00 98.44 215 LEU A N 1
ATOM 1681 C CA . LEU A 1 215 ? 4.033 1.922 -16.969 1.00 98.44 215 LEU A CA 1
ATOM 1682 C C . LEU A 1 215 ? 3.384 2.709 -15.822 1.00 98.44 215 LEU A C 1
ATOM 1684 O O . LEU A 1 215 ? 4.044 2.992 -14.822 1.00 98.44 215 LEU A O 1
ATOM 1688 N N . ALA A 1 216 ? 2.085 2.998 -15.926 1.00 98.19 216 ALA A N 1
ATOM 1689 C CA . ALA A 1 216 ? 1.335 3.708 -14.892 1.00 98.19 216 ALA A CA 1
ATOM 1690 C C . ALA A 1 216 ? 1.320 2.954 -13.551 1.00 98.19 216 ALA A C 1
ATOM 1692 O O . ALA A 1 216 ? 1.423 3.569 -12.492 1.00 98.19 216 ALA A O 1
ATOM 1693 N N . SER A 1 217 ? 1.258 1.618 -13.578 1.00 97.12 217 SER A N 1
ATOM 1694 C CA . SER A 1 217 ? 1.313 0.796 -12.363 1.00 97.12 217 SER A CA 1
ATOM 1695 C C . SER A 1 217 ? 2.672 0.867 -11.663 1.00 97.12 217 SER A C 1
ATOM 1697 O O . SER A 1 217 ? 2.729 0.885 -10.434 1.00 97.12 217 SER A O 1
ATOM 1699 N N . ALA A 1 218 ? 3.778 0.909 -12.415 1.00 97.88 218 ALA A N 1
ATOM 1700 C CA . ALA A 1 218 ? 5.107 1.011 -11.815 1.00 97.88 218 ALA A CA 1
ATOM 1701 C C . ALA A 1 218 ? 5.443 2.417 -11.314 1.00 97.88 218 ALA A C 1
ATOM 1703 O O . ALA A 1 218 ? 6.143 2.554 -10.311 1.00 97.88 218 ALA A O 1
ATOM 1704 N N . PHE A 1 219 ? 4.921 3.444 -11.981 1.00 98.31 219 PHE A N 1
ATOM 1705 C CA . PHE A 1 219 ? 5.072 4.846 -11.607 1.00 98.31 219 PHE A CA 1
ATOM 1706 C C . PHE A 1 219 ? 3.744 5.421 -11.121 1.00 98.31 219 PHE A C 1
ATOM 1708 O O . PHE A 1 219 ? 3.210 6.369 -11.694 1.00 98.31 219 PHE A O 1
ATOM 1715 N N . ASN A 1 220 ? 3.206 4.833 -10.055 1.00 96.44 220 ASN A N 1
ATOM 1716 C CA . ASN A 1 220 ? 1.894 5.183 -9.525 1.00 96.44 220 ASN A CA 1
ATOM 1717 C C . ASN A 1 220 ? 1.897 6.514 -8.737 1.00 96.44 220 ASN A C 1
ATOM 1719 O O . ASN A 1 220 ? 1.721 6.540 -7.516 1.00 96.44 220 ASN A O 1
ATOM 1723 N N . PHE A 1 221 ? 2.115 7.621 -9.457 1.00 97.69 221 PHE A N 1
ATOM 1724 C CA . PHE A 1 221 ? 2.089 8.988 -8.928 1.00 97.69 221 PHE A CA 1
ATOM 1725 C C . PHE A 1 221 ? 0.701 9.418 -8.461 1.00 97.69 221 PHE A C 1
ATOM 1727 O O . PHE A 1 221 ? 0.621 10.207 -7.524 1.00 97.69 221 PHE A O 1
ATOM 1734 N N . GLU A 1 222 ? -0.363 8.873 -9.055 1.00 95.38 222 GLU A N 1
ATOM 1735 C CA . GLU A 1 222 ? -1.739 9.069 -8.586 1.00 95.38 222 GLU A CA 1
ATOM 1736 C C . GLU A 1 222 ? -1.878 8.646 -7.119 1.00 95.38 222 GLU A C 1
ATOM 1738 O O . GLU A 1 222 ? -2.322 9.433 -6.286 1.00 95.38 222 GLU A O 1
ATOM 1743 N N . GLN A 1 223 ? -1.413 7.442 -6.778 1.00 93.38 223 GLN A N 1
ATOM 1744 C CA . GLN A 1 223 ? -1.575 6.915 -5.427 1.00 93.38 223 GLN A CA 1
ATOM 1745 C C . GLN A 1 223 ? -0.527 7.440 -4.440 1.00 93.38 223 GLN A C 1
ATOM 1747 O O . GLN A 1 223 ? -0.843 7.697 -3.277 1.00 93.38 223 GLN A O 1
ATOM 1752 N N . TYR A 1 224 ? 0.738 7.525 -4.859 1.00 95.19 224 TYR A N 1
ATOM 1753 C CA . TYR A 1 224 ? 1.859 7.740 -3.936 1.00 95.19 224 TYR A CA 1
ATOM 1754 C C . TYR A 1 224 ? 2.510 9.119 -4.058 1.00 95.19 224 TYR A C 1
ATOM 1756 O O . TYR A 1 224 ? 3.373 9.456 -3.240 1.00 95.19 224 TYR A O 1
ATOM 1764 N N . GLY A 1 225 ? 2.128 9.917 -5.059 1.00 96.38 225 GLY A N 1
ATOM 1765 C CA . GLY A 1 225 ? 2.678 11.248 -5.303 1.00 96.38 225 GLY A CA 1
ATOM 1766 C C . GLY A 1 225 ? 4.207 11.255 -5.278 1.00 96.38 225 GLY A C 1
ATOM 1767 O O . GLY A 1 225 ? 4.866 10.432 -5.920 1.00 96.38 225 GLY A O 1
ATOM 1768 N N . ALA A 1 226 ? 4.777 12.138 -4.458 1.00 97.38 226 ALA A N 1
ATOM 1769 C CA . ALA A 1 226 ? 6.222 12.310 -4.296 1.00 97.38 226 ALA A CA 1
ATOM 1770 C C . ALA A 1 226 ? 6.977 11.074 -3.785 1.00 97.38 226 ALA A C 1
ATOM 1772 O O . ALA A 1 226 ? 8.199 10.991 -3.931 1.00 97.38 226 ALA A O 1
ATOM 1773 N N . ASN A 1 227 ? 6.272 10.102 -3.210 1.00 96.94 227 ASN A N 1
ATOM 1774 C CA . ASN A 1 227 ? 6.881 8.887 -2.690 1.00 96.94 227 ASN A CA 1
ATOM 1775 C C . ASN A 1 227 ? 6.929 7.756 -3.718 1.00 96.94 227 ASN A C 1
ATOM 1777 O O . ASN A 1 227 ? 7.544 6.743 -3.425 1.00 96.94 227 ASN A O 1
ATOM 1781 N N . THR A 1 228 ? 6.344 7.899 -4.909 1.00 97.69 228 THR A N 1
ATOM 1782 C CA . THR A 1 228 ? 6.227 6.828 -5.924 1.00 97.69 228 THR A CA 1
ATOM 1783 C C . THR A 1 228 ? 7.512 6.031 -6.145 1.00 97.69 228 THR A C 1
ATOM 1785 O O . THR A 1 228 ? 7.497 4.802 -6.152 1.00 97.69 228 THR A O 1
ATOM 1788 N N . THR A 1 229 ? 8.647 6.717 -6.260 1.00 97.62 229 THR A N 1
ATOM 1789 C CA . THR A 1 229 ? 9.953 6.107 -6.554 1.00 97.62 229 THR A CA 1
ATOM 1790 C C . THR A 1 229 ? 10.689 5.589 -5.319 1.00 97.62 229 THR A C 1
ATOM 1792 O O . THR A 1 229 ? 11.736 4.956 -5.443 1.00 97.62 229 THR A O 1
ATOM 1795 N N . THR A 1 230 ? 10.155 5.837 -4.122 1.00 97.00 230 THR A N 1
ATOM 1796 C CA . THR A 1 230 ? 10.727 5.434 -2.827 1.00 97.00 230 THR A CA 1
ATOM 1797 C C . THR A 1 230 ? 9.737 4.672 -1.941 1.00 97.00 230 THR A C 1
ATOM 1799 O O . THR A 1 230 ? 10.072 4.312 -0.816 1.00 97.00 230 THR A O 1
ATOM 1802 N N . TYR A 1 231 ? 8.517 4.426 -2.420 1.00 96.69 231 TYR A N 1
ATOM 1803 C CA . TYR A 1 231 ? 7.458 3.763 -1.675 1.00 96.69 231 TYR A CA 1
ATOM 1804 C C . TYR A 1 231 ? 7.767 2.276 -1.539 1.00 96.69 231 TYR A C 1
ATOM 1806 O O . TYR A 1 231 ? 7.868 1.567 -2.540 1.00 96.69 231 TYR A O 1
ATOM 1814 N N . VAL A 1 232 ? 7.894 1.807 -0.299 1.00 97.25 232 VAL A N 1
ATOM 1815 C CA . VAL A 1 232 ? 8.080 0.392 0.027 1.00 97.25 232 VAL A CA 1
ATOM 1816 C C . VAL A 1 232 ? 7.093 0.026 1.126 1.00 97.25 232 VAL A C 1
ATOM 1818 O O . VAL A 1 232 ? 7.236 0.482 2.259 1.00 97.25 232 VAL A O 1
ATOM 1821 N N . GLN A 1 233 ? 6.103 -0.812 0.806 1.00 95.12 233 GLN A N 1
ATOM 1822 C CA . GLN A 1 233 ? 4.991 -1.159 1.705 1.00 95.12 233 GLN A CA 1
ATOM 1823 C C . GLN A 1 233 ? 5.467 -1.683 3.075 1.00 95.12 233 GLN A C 1
ATOM 1825 O O . GLN A 1 233 ? 4.922 -1.312 4.117 1.00 95.12 233 GLN A O 1
ATOM 1830 N N . ALA A 1 234 ? 6.519 -2.505 3.084 1.00 97.94 234 ALA A N 1
ATOM 1831 C CA . ALA A 1 234 ? 7.105 -3.090 4.289 1.00 97.94 234 ALA A CA 1
ATOM 1832 C C . ALA A 1 234 ? 7.802 -2.078 5.221 1.00 97.94 234 ALA A C 1
ATOM 1834 O O . ALA A 1 234 ? 8.169 -2.448 6.331 1.00 97.94 234 ALA A O 1
ATOM 1835 N N . GLN A 1 235 ? 8.032 -0.829 4.805 1.00 98.06 235 GLN A N 1
ATOM 1836 C CA . GLN A 1 235 ? 8.779 0.166 5.587 1.00 98.06 235 GLN A CA 1
ATOM 1837 C C . GLN A 1 235 ? 7.828 1.175 6.247 1.00 98.06 235 GLN A C 1
ATOM 1839 O O . GLN A 1 235 ? 6.986 0.780 7.055 1.00 98.06 235 GLN A O 1
ATOM 1844 N N . GLN A 1 236 ? 7.942 2.463 5.904 1.00 96.50 236 GLN A N 1
ATOM 1845 C CA . GLN A 1 236 ? 7.152 3.540 6.500 1.00 96.50 236 GLN A CA 1
ATOM 1846 C C . GLN A 1 236 ? 5.634 3.290 6.456 1.00 96.50 236 GLN A C 1
ATOM 1848 O O . GLN A 1 236 ? 5.007 3.459 7.493 1.00 96.50 236 GLN A O 1
ATOM 1853 N N . PRO A 1 237 ? 5.028 2.782 5.362 1.00 96.25 237 PRO A N 1
ATOM 1854 C CA . PRO A 1 237 ? 3.597 2.484 5.358 1.00 96.25 237 PRO A CA 1
ATOM 1855 C C . PRO A 1 237 ? 3.190 1.486 6.447 1.00 96.25 237 PRO A C 1
ATOM 1857 O O . PRO A 1 237 ? 2.160 1.659 7.084 1.00 96.25 237 PRO A O 1
ATOM 1860 N N . THR A 1 238 ? 4.006 0.464 6.729 1.00 98.31 238 THR A N 1
ATOM 1861 C CA . THR A 1 238 ? 3.726 -0.461 7.839 1.00 98.31 238 THR A CA 1
ATOM 1862 C C . THR A 1 238 ? 3.849 0.230 9.201 1.00 98.31 238 THR A C 1
ATOM 1864 O O . THR A 1 238 ? 3.058 -0.059 10.097 1.00 98.31 238 THR A O 1
ATOM 1867 N N . VAL A 1 239 ? 4.783 1.173 9.359 1.00 98.12 239 VAL A N 1
ATOM 1868 C CA . VAL A 1 239 ? 4.869 2.017 10.563 1.00 98.12 239 VAL A CA 1
ATOM 1869 C C . VAL A 1 239 ? 3.621 2.885 10.712 1.00 98.12 239 VAL A C 1
ATOM 1871 O O . VAL A 1 239 ? 3.033 2.911 11.788 1.00 98.12 239 VAL A O 1
ATOM 1874 N N . ASP A 1 240 ? 3.156 3.523 9.642 1.00 96.31 240 ASP A N 1
ATOM 1875 C CA . ASP A 1 240 ? 1.962 4.371 9.672 1.00 96.31 240 ASP A CA 1
ATOM 1876 C C . ASP A 1 240 ? 0.717 3.558 10.064 1.00 96.31 240 ASP A C 1
ATOM 1878 O O . ASP A 1 240 ? -0.088 3.990 10.897 1.00 96.31 240 ASP A O 1
ATOM 1882 N N . ILE A 1 241 ? 0.586 2.335 9.529 1.00 96.81 241 ILE A N 1
ATOM 1883 C CA . ILE A 1 241 ? -0.483 1.405 9.910 1.00 96.81 241 ILE A CA 1
ATOM 1884 C C . ILE A 1 241 ? -0.338 1.006 11.390 1.00 96.81 241 ILE A C 1
ATOM 1886 O O . ILE A 1 241 ? -1.335 1.026 12.110 1.00 96.81 241 ILE A O 1
ATOM 1890 N N . TYR A 1 242 ? 0.874 0.702 11.869 1.00 98.25 242 TY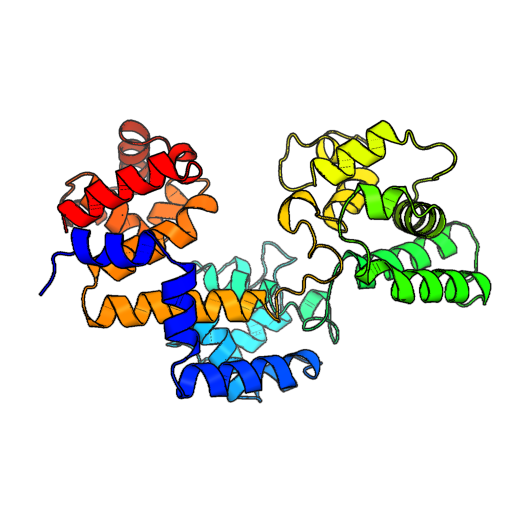R A N 1
ATOM 1891 C CA . TYR A 1 242 ? 1.138 0.389 13.279 1.00 98.25 242 TYR A CA 1
ATOM 1892 C C . TYR A 1 242 ? 0.730 1.527 14.221 1.00 98.25 242 TYR A C 1
ATOM 1894 O O . TYR A 1 242 ? 0.057 1.288 15.228 1.00 98.25 242 TYR A O 1
ATOM 1902 N N . MET A 1 243 ? 1.092 2.768 13.892 1.00 98.00 243 MET A N 1
ATOM 1903 C CA . MET A 1 243 ? 0.735 3.939 14.695 1.00 98.00 243 MET A CA 1
ATOM 1904 C C . MET A 1 243 ? -0.774 4.128 14.748 1.00 98.00 243 MET A C 1
ATOM 1906 O O . MET A 1 243 ? -1.348 4.369 15.811 1.00 98.00 243 MET A O 1
ATOM 1910 N N . ARG A 1 244 ? -1.432 3.975 13.598 1.00 96.31 244 ARG A N 1
ATOM 1911 C CA . ARG A 1 244 ? -2.880 4.112 13.492 1.00 96.31 244 ARG A CA 1
ATOM 1912 C C . ARG A 1 244 ? -3.621 3.000 14.234 1.00 96.31 244 ARG A C 1
ATOM 1914 O O . ARG A 1 244 ? -4.584 3.292 14.935 1.00 96.31 244 ARG A O 1
ATOM 1921 N N . GLN A 1 245 ? -3.138 1.765 14.149 1.00 95.94 245 GLN A N 1
ATOM 1922 C CA . GLN A 1 245 ? -3.657 0.636 14.918 1.00 95.94 245 GLN A CA 1
ATOM 1923 C C . GLN A 1 245 ? -3.497 0.865 16.429 1.00 95.94 245 GLN A C 1
ATOM 1925 O O . GLN A 1 245 ? -4.444 0.678 17.187 1.00 95.94 245 GLN A O 1
ATOM 1930 N N . THR A 1 246 ? -2.327 1.335 16.865 1.00 97.25 246 THR A N 1
ATOM 1931 C CA . THR A 1 246 ? -2.060 1.614 18.283 1.00 97.25 246 THR A CA 1
ATOM 1932 C C . THR A 1 246 ? -2.943 2.751 18.808 1.00 97.25 246 THR A C 1
ATOM 1934 O O . THR A 1 246 ? -3.489 2.641 19.902 1.00 97.25 246 THR A O 1
ATOM 1937 N N . LEU A 1 247 ? -3.162 3.807 18.012 1.00 96.88 247 LEU A N 1
ATOM 1938 C CA . LEU A 1 247 ? -4.107 4.882 18.339 1.00 96.88 247 LEU A CA 1
ATOM 1939 C C . LEU A 1 247 ? -5.531 4.347 18.547 1.00 96.88 247 LEU A C 1
ATOM 1941 O O . LEU A 1 247 ? -6.204 4.728 19.505 1.00 96.88 247 LEU A O 1
ATOM 1945 N N . GLU A 1 248 ? -5.993 3.485 17.641 1.00 95.94 248 GLU A N 1
ATOM 1946 C CA . GLU A 1 248 ? -7.321 2.870 17.701 1.00 95.94 248 GLU A CA 1
ATOM 1947 C C . GLU A 1 248 ? -7.476 2.001 18.961 1.00 95.94 248 GLU A C 1
ATOM 1949 O O . GLU A 1 248 ? -8.458 2.138 19.694 1.00 95.94 248 GLU A O 1
ATOM 1954 N N . GLU A 1 249 ? -6.493 1.153 19.262 1.00 95.25 249 GLU A N 1
ATOM 1955 C CA . GLU A 1 249 ? -6.477 0.312 20.464 1.00 95.25 249 GLU A CA 1
ATOM 1956 C C . GLU A 1 249 ? -6.445 1.131 21.758 1.00 95.25 249 GLU A C 1
ATOM 1958 O O . GLU A 1 249 ? -7.220 0.857 22.677 1.00 95.25 249 GLU A O 1
ATOM 1963 N N . ASP A 1 250 ? -5.588 2.152 21.837 1.00 95.25 250 ASP A N 1
ATOM 1964 C CA . ASP A 1 250 ? -5.483 3.026 23.009 1.00 95.25 250 ASP A CA 1
ATOM 1965 C C . ASP A 1 250 ? -6.785 3.790 23.264 1.00 95.25 250 ASP A C 1
ATOM 1967 O O . ASP A 1 250 ? -7.244 3.876 24.408 1.00 95.25 250 ASP A O 1
ATOM 1971 N N . ALA A 1 251 ? -7.430 4.284 22.204 1.00 95.31 251 ALA A N 1
ATOM 1972 C CA . ALA A 1 251 ? -8.752 4.888 22.312 1.00 95.31 251 ALA A CA 1
ATOM 1973 C C . ALA A 1 251 ? -9.799 3.866 22.793 1.00 95.31 251 ALA A C 1
ATOM 1975 O O . ALA A 1 251 ? -10.595 4.175 23.682 1.00 95.31 251 ALA A O 1
ATOM 1976 N N . GLY A 1 252 ? -9.752 2.635 22.273 1.00 95.25 252 GLY A N 1
ATOM 1977 C CA . GLY A 1 252 ? -10.658 1.540 22.632 1.00 95.25 252 GLY A CA 1
ATOM 1978 C C . GLY A 1 252 ? -10.584 1.104 24.093 1.00 95.25 252 GLY A C 1
ATOM 1979 O O . GLY A 1 252 ? -11.615 0.783 24.677 1.00 95.25 252 GLY A O 1
ATOM 1980 N N . LYS A 1 253 ? -9.402 1.179 24.723 1.00 94.06 253 LYS A N 1
ATOM 1981 C CA . LYS A 1 253 ? -9.243 0.933 26.173 1.00 94.06 253 LYS A CA 1
ATOM 1982 C C . LYS A 1 253 ? -10.099 1.873 27.024 1.00 94.06 253 LYS A C 1
ATOM 1984 O O . LYS A 1 253 ? -10.464 1.524 28.142 1.00 94.06 253 LYS A O 1
ATOM 1989 N N . THR A 1 254 ? -10.392 3.066 26.506 1.00 92.38 254 THR A N 1
ATOM 1990 C CA . THR A 1 254 ? -11.212 4.074 27.189 1.00 92.38 254 THR A CA 1
ATOM 1991 C C . THR A 1 254 ? -12.660 4.051 26.705 1.00 92.38 254 THR A C 1
ATOM 1993 O O . THR A 1 254 ? -13.579 4.169 27.512 1.00 92.38 254 THR A O 1
ATOM 1996 N N . ASN A 1 255 ? -12.877 3.939 25.391 1.00 95.12 255 ASN A N 1
ATOM 1997 C CA . ASN A 1 255 ? -14.202 3.918 24.784 1.00 95.12 255 ASN A CA 1
ATOM 1998 C C . ASN A 1 255 ? -14.187 3.113 23.472 1.00 95.12 255 ASN A C 1
ATOM 2000 O O . ASN A 1 255 ? -13.633 3.543 22.459 1.00 95.12 255 ASN A O 1
ATOM 2004 N N . GLU A 1 256 ? -14.862 1.964 23.490 1.00 95.44 256 GLU A N 1
ATOM 2005 C CA . GLU A 1 256 ? -14.983 1.053 22.349 1.00 95.44 256 GLU A CA 1
ATOM 2006 C C . GLU A 1 256 ? -15.611 1.718 21.111 1.00 95.44 256 GLU A C 1
ATOM 2008 O O . GLU A 1 256 ? -15.133 1.527 19.994 1.00 95.44 256 GLU A O 1
ATOM 2013 N N . GLY A 1 257 ? -16.615 2.579 21.294 1.00 96.56 257 GLY A N 1
ATOM 2014 C CA . GLY A 1 257 ? -17.246 3.309 20.194 1.00 96.56 257 GLY A CA 1
ATOM 2015 C C . GLY A 1 257 ? -16.273 4.244 19.476 1.00 96.56 257 GLY A C 1
ATOM 2016 O O . GLY A 1 257 ? -16.344 4.402 18.260 1.00 96.56 257 GLY A O 1
ATOM 2017 N N . VAL A 1 258 ? -15.301 4.816 20.193 1.00 97.06 258 VAL A N 1
ATOM 2018 C CA . VAL A 1 258 ? -14.251 5.639 19.573 1.00 97.06 258 VAL A CA 1
ATOM 2019 C C . VAL A 1 258 ? -13.325 4.779 18.718 1.00 97.06 258 VAL A C 1
ATOM 2021 O O . VAL A 1 258 ? -13.006 5.178 17.598 1.00 97.06 258 VAL A O 1
ATOM 2024 N N . ARG A 1 259 ? -12.934 3.586 19.194 1.00 96.81 259 ARG A N 1
ATOM 2025 C CA . ARG A 1 259 ? -12.142 2.640 18.392 1.00 96.81 259 ARG A CA 1
ATOM 2026 C C . ARG A 1 259 ? -12.872 2.271 17.108 1.00 96.81 259 ARG A C 1
ATOM 2028 O O . ARG A 1 259 ? -12.283 2.370 16.036 1.00 96.81 259 ARG A O 1
ATOM 2035 N N . LEU A 1 260 ? -14.145 1.891 17.212 1.00 96.94 260 LEU A N 1
ATOM 2036 C CA . LEU A 1 260 ? -14.971 1.528 16.060 1.00 96.94 260 LEU A CA 1
ATOM 2037 C C . LEU A 1 260 ? -15.082 2.683 15.054 1.00 96.94 260 LEU A C 1
ATOM 2039 O O . LEU A 1 260 ? -14.927 2.462 13.855 1.00 96.94 260 LEU A O 1
ATOM 2043 N N . ALA A 1 261 ? -15.269 3.919 15.527 1.00 97.38 261 ALA A N 1
ATOM 2044 C CA . ALA A 1 261 ? -15.326 5.094 14.660 1.00 97.38 261 ALA A CA 1
ATOM 2045 C C . ALA A 1 261 ? -13.998 5.352 13.929 1.00 97.38 261 ALA A C 1
ATOM 2047 O O . ALA A 1 261 ? -13.998 5.592 12.724 1.00 97.38 261 ALA A O 1
ATOM 2048 N N . LEU A 1 262 ? -12.864 5.276 14.635 1.00 96.56 262 LEU A N 1
ATOM 2049 C CA . LEU A 1 262 ? -11.532 5.481 14.052 1.00 96.56 262 LEU A CA 1
ATOM 2050 C C . LEU A 1 262 ? -11.152 4.370 13.064 1.00 96.56 262 LEU A C 1
ATOM 2052 O O . LEU A 1 262 ? -10.568 4.669 12.016 1.00 96.56 262 LEU A O 1
ATOM 2056 N N . TYR A 1 263 ? -11.516 3.124 13.382 1.00 95.31 263 TYR A N 1
ATOM 2057 C CA . TYR A 1 263 ? -11.348 1.963 12.512 1.00 95.31 263 TYR A CA 1
ATOM 2058 C C . TYR A 1 263 ? -12.170 2.116 11.230 1.00 95.31 263 TYR A C 1
ATOM 2060 O O . TYR A 1 263 ? -11.630 2.001 10.129 1.00 95.31 263 TYR A O 1
ATOM 2068 N N . PHE A 1 264 ? -13.453 2.469 11.360 1.00 96.50 264 PHE A N 1
ATOM 2069 C CA . PHE A 1 264 ? -14.318 2.730 10.212 1.00 96.50 264 PHE A CA 1
ATOM 2070 C C . PHE A 1 264 ? -13.779 3.881 9.366 1.00 96.50 264 PHE A C 1
ATOM 2072 O O . PHE A 1 264 ? -13.680 3.744 8.154 1.00 96.50 264 PHE A O 1
ATOM 2079 N N . GLN A 1 265 ? -13.347 4.983 9.990 1.00 95.19 265 GLN A N 1
ATOM 2080 C CA . GLN A 1 265 ? -12.741 6.112 9.284 1.00 95.19 265 GLN A CA 1
ATOM 2081 C C . GLN A 1 265 ? -11.511 5.694 8.467 1.00 95.19 265 GLN A C 1
ATOM 2083 O O . GLN A 1 265 ? -11.303 6.205 7.371 1.00 95.19 265 GLN A O 1
ATOM 2088 N N . ARG A 1 266 ? -10.683 4.784 8.999 1.00 93.00 266 ARG A N 1
ATOM 2089 C CA . ARG A 1 266 ? -9.498 4.271 8.301 1.00 93.00 266 ARG A CA 1
ATOM 2090 C C . ARG A 1 266 ? -9.874 3.392 7.110 1.00 93.00 266 ARG A C 1
ATOM 2092 O O . ARG A 1 266 ? -9.227 3.492 6.076 1.00 93.00 266 ARG A O 1
ATOM 2099 N N . LYS A 1 267 ? -10.851 2.501 7.280 1.00 91.75 267 LYS A N 1
ATOM 2100 C CA . LYS A 1 267 ? -11.205 1.480 6.282 1.00 91.75 267 LYS A CA 1
ATOM 2101 C C . LYS A 1 267 ? -12.184 1.977 5.222 1.00 91.75 267 LYS A C 1
ATOM 2103 O O . LYS A 1 267 ? -12.167 1.449 4.120 1.00 91.75 267 LYS A O 1
ATOM 2108 N N . ALA A 1 268 ? -12.993 2.985 5.539 1.00 92.88 268 ALA A N 1
ATOM 2109 C CA . ALA A 1 268 ? -14.038 3.548 4.684 1.00 92.88 268 ALA A CA 1
ATOM 2110 C C . ALA A 1 268 ? -13.629 3.793 3.217 1.00 92.88 268 ALA A C 1
ATOM 2112 O O . ALA A 1 268 ? -14.388 3.377 2.344 1.00 92.88 268 ALA A O 1
ATOM 2113 N N . PRO A 1 269 ? -12.454 4.384 2.912 1.00 87.62 269 PRO A N 1
ATOM 2114 C CA . PRO A 1 269 ? -12.051 4.638 1.525 1.00 87.62 269 PRO A CA 1
ATOM 2115 C C . PRO A 1 269 ? -11.815 3.378 0.680 1.00 87.62 269 PRO A C 1
ATOM 2117 O O . PRO A 1 269 ? -11.880 3.453 -0.543 1.00 87.62 269 PRO A O 1
ATOM 2120 N N . ASP A 1 270 ? -11.539 2.236 1.317 1.00 85.94 270 ASP A N 1
ATOM 2121 C CA . ASP A 1 270 ? -11.279 0.961 0.637 1.00 85.94 270 ASP A CA 1
ATOM 2122 C C . ASP A 1 270 ? -12.559 0.127 0.441 1.00 85.94 270 ASP A C 1
ATOM 2124 O O . ASP A 1 270 ? -12.512 -0.955 -0.146 1.00 85.94 270 ASP A O 1
ATOM 2128 N N . ILE A 1 271 ? -13.703 0.593 0.954 1.00 89.44 271 ILE A N 1
ATOM 2129 C CA . ILE A 1 271 ? -14.977 -0.124 0.883 1.00 89.44 271 ILE A CA 1
ATOM 2130 C C . ILE A 1 271 ? -15.588 0.084 -0.503 1.00 89.44 271 ILE A C 1
ATOM 2132 O O . ILE A 1 271 ? -15.915 1.204 -0.890 1.00 89.44 271 ILE A O 1
ATOM 2136 N N . THR A 1 272 ? -15.801 -1.011 -1.230 1.00 86.56 272 THR A N 1
ATOM 2137 C CA . THR A 1 272 ? -16.363 -0.980 -2.591 1.00 86.56 272 THR A CA 1
ATOM 2138 C C . THR A 1 272 ? -17.743 -1.620 -2.678 1.00 86.56 272 THR A C 1
ATOM 2140 O O . THR A 1 272 ? -18.515 -1.315 -3.588 1.00 86.56 272 THR A O 1
ATOM 2143 N N . SER A 1 273 ? -18.085 -2.478 -1.715 1.00 91.19 273 SER A N 1
ATOM 2144 C CA . SER A 1 273 ? -19.371 -3.161 -1.644 1.00 91.19 273 SER A CA 1
ATOM 2145 C C . SER A 1 273 ? -19.914 -3.231 -0.213 1.00 91.19 273 SER A C 1
ATOM 2147 O O . SER A 1 273 ? -19.169 -3.250 0.766 1.00 91.19 273 SER A O 1
ATOM 2149 N N . TRP A 1 274 ? -21.240 -3.316 -0.067 1.00 94.50 274 TRP A N 1
ATOM 2150 C CA . TRP A 1 274 ? -21.859 -3.546 1.246 1.00 94.50 274 TRP A CA 1
ATOM 2151 C C . TRP A 1 274 ? -21.501 -4.916 1.830 1.00 94.50 274 TRP A C 1
ATOM 2153 O O . TRP A 1 274 ? -21.544 -5.091 3.045 1.00 94.50 274 TRP A O 1
ATOM 2163 N N . TYR A 1 275 ? -21.094 -5.871 0.993 1.00 91.06 275 TYR A N 1
ATOM 2164 C CA . TYR A 1 275 ? -20.565 -7.149 1.456 1.00 91.06 275 TYR A CA 1
ATOM 2165 C C . TYR A 1 275 ? -19.194 -6.984 2.118 1.00 91.06 275 TYR A C 1
ATOM 2167 O O . TYR A 1 275 ? -18.925 -7.686 3.085 1.00 91.06 275 TYR A O 1
ATOM 2175 N N . ASP A 1 276 ? -18.376 -6.014 1.691 1.00 88.00 276 ASP A N 1
ATOM 2176 C CA . ASP A 1 276 ? -17.105 -5.685 2.357 1.00 88.00 276 ASP A CA 1
ATOM 2177 C C . ASP A 1 276 ? -17.369 -5.182 3.784 1.00 88.00 276 ASP A C 1
ATOM 2179 O O . ASP A 1 276 ? -16.695 -5.585 4.730 1.00 88.00 276 ASP A O 1
ATOM 2183 N N . VAL A 1 277 ? -18.403 -4.345 3.949 1.00 92.81 277 VAL A N 1
ATOM 2184 C CA . VAL A 1 277 ? -18.870 -3.874 5.264 1.00 92.81 277 VAL A CA 1
ATOM 2185 C C . VAL A 1 277 ? -19.354 -5.043 6.117 1.00 92.81 277 VAL A C 1
ATOM 2187 O O . VAL A 1 277 ? -19.017 -5.120 7.292 1.00 92.81 277 VAL A O 1
ATOM 2190 N N . LEU A 1 278 ? -20.165 -5.939 5.550 1.00 90.88 278 LEU A N 1
ATOM 2191 C CA . LEU A 1 278 ? -20.771 -7.058 6.279 1.00 90.88 278 LEU A CA 1
ATOM 2192 C C . LEU A 1 278 ? -19.771 -8.174 6.611 1.00 90.88 278 LEU A C 1
ATOM 2194 O O . LEU A 1 278 ? -19.970 -8.894 7.587 1.00 90.88 278 LEU A O 1
ATOM 2198 N N . ALA A 1 279 ? -18.694 -8.304 5.835 1.00 87.06 279 ALA A N 1
ATOM 2199 C CA . ALA A 1 279 ? -17.612 -9.247 6.093 1.00 87.06 279 ALA A CA 1
ATOM 2200 C C . ALA A 1 279 ? -16.745 -8.849 7.302 1.00 87.06 279 ALA A C 1
ATOM 2202 O O . ALA A 1 279 ? -16.074 -9.706 7.880 1.00 87.06 279 ALA A O 1
ATOM 2203 N N . ASP A 1 280 ? -16.767 -7.575 7.703 1.00 89.06 280 ASP A N 1
ATOM 2204 C CA . ASP A 1 280 ? -16.052 -7.058 8.866 1.00 89.06 280 ASP A CA 1
ATOM 2205 C C . ASP A 1 280 ? -17.038 -6.701 9.987 1.00 89.06 280 ASP A C 1
ATOM 2207 O O . ASP A 1 280 ? -17.868 -5.796 9.880 1.00 89.06 280 ASP A O 1
ATOM 2211 N N . THR A 1 281 ? -16.939 -7.407 11.111 1.00 89.31 281 THR A N 1
ATOM 2212 C CA . THR A 1 281 ? -17.874 -7.245 12.230 1.00 89.31 281 THR A CA 1
ATOM 2213 C C . THR A 1 281 ? -17.844 -5.844 12.842 1.00 89.31 281 THR A C 1
ATOM 2215 O O . THR A 1 281 ? -18.893 -5.359 13.273 1.00 89.31 281 THR A O 1
ATOM 2218 N N . ALA A 1 282 ? -16.690 -5.168 12.850 1.00 92.81 282 ALA A N 1
ATOM 2219 C CA . ALA A 1 282 ? -16.568 -3.803 13.345 1.00 92.81 282 ALA A CA 1
ATOM 2220 C C . ALA A 1 282 ? -17.235 -2.813 12.381 1.00 92.81 282 ALA A C 1
ATOM 2222 O O . ALA A 1 282 ? -18.003 -1.956 12.827 1.00 92.81 282 ALA A O 1
ATOM 2223 N N . LEU A 1 283 ? -17.025 -2.965 11.065 1.00 94.75 283 LEU A N 1
ATOM 2224 C CA . LEU A 1 283 ? -17.676 -2.109 10.064 1.00 94.75 283 LEU A CA 1
ATOM 2225 C C . LEU A 1 283 ? -19.199 -2.286 10.069 1.00 94.75 283 LEU A C 1
ATOM 2227 O O . LEU A 1 283 ? -19.941 -1.302 10.133 1.00 94.75 283 LEU A O 1
ATOM 2231 N N . ALA A 1 284 ? -19.668 -3.535 10.083 1.00 94.25 284 ALA A N 1
ATOM 2232 C CA . ALA A 1 284 ? -21.087 -3.858 10.167 1.00 94.25 284 ALA A CA 1
ATOM 2233 C C . ALA A 1 284 ? -21.733 -3.317 11.450 1.00 94.25 284 ALA A C 1
ATOM 2235 O O . ALA A 1 284 ? -22.887 -2.882 11.421 1.00 94.25 284 ALA A O 1
ATOM 2236 N N . SER A 1 285 ? -21.019 -3.341 12.582 1.00 95.12 285 SER A N 1
ATOM 2237 C CA . SER A 1 285 ? -21.509 -2.768 13.840 1.00 95.12 285 SER A CA 1
ATOM 2238 C C . SER A 1 285 ? -21.720 -1.260 13.716 1.00 95.12 285 SER A C 1
ATOM 2240 O O . SER A 1 285 ? -22.790 -0.769 14.064 1.00 95.12 285 SER A O 1
ATOM 2242 N N . VAL A 1 286 ? -20.745 -0.532 13.165 1.00 96.88 286 VAL A N 1
ATOM 2243 C CA . VAL A 1 286 ? -20.833 0.927 12.992 1.00 96.88 286 VAL A CA 1
ATOM 2244 C C . VAL A 1 286 ? -22.029 1.315 12.126 1.00 96.88 286 VAL A C 1
ATOM 2246 O O . VAL A 1 286 ? -22.801 2.196 12.509 1.00 96.88 286 VAL A O 1
ATOM 2249 N N . VAL A 1 287 ? -22.231 0.637 10.990 1.00 97.00 287 VAL A N 1
ATOM 2250 C CA . VAL A 1 287 ? -23.361 0.925 10.090 1.00 97.00 287 VAL A CA 1
ATOM 2251 C C . VAL A 1 287 ? -24.702 0.625 10.750 1.00 97.00 287 VAL A C 1
ATOM 2253 O O . VAL A 1 287 ? -25.602 1.465 10.694 1.00 97.00 287 VAL A O 1
ATOM 2256 N N . ARG A 1 288 ? -24.845 -0.517 11.434 1.00 95.81 288 ARG A N 1
ATOM 2257 C CA . ARG A 1 288 ? -26.097 -0.862 12.125 1.00 95.81 288 ARG A CA 1
ATOM 2258 C C . ARG A 1 288 ? -26.433 0.135 13.225 1.00 95.81 288 ARG A C 1
ATOM 2260 O O . ARG A 1 288 ? -27.554 0.642 13.247 1.00 95.81 288 ARG A O 1
ATOM 2267 N N . THR A 1 289 ? -25.461 0.484 14.064 1.00 96.31 289 THR A N 1
ATOM 2268 C CA . THR A 1 289 ? -25.648 1.483 15.121 1.00 96.31 289 THR A CA 1
ATOM 2269 C C . THR A 1 289 ? -25.994 2.851 14.536 1.00 96.31 289 THR A C 1
ATOM 2271 O O . THR A 1 289 ? -26.959 3.467 14.976 1.00 96.31 289 THR A O 1
ATOM 2274 N N . ALA A 1 290 ? -25.290 3.310 13.494 1.00 96.50 290 ALA A N 1
ATOM 2275 C CA . ALA A 1 290 ? -25.582 4.590 12.845 1.00 96.50 290 ALA A CA 1
ATOM 2276 C C . ALA A 1 290 ? -26.996 4.638 12.242 1.00 96.50 290 ALA A C 1
ATOM 2278 O O . ALA A 1 290 ? -27.646 5.684 12.245 1.00 96.50 290 ALA A O 1
ATOM 2279 N N . LEU A 1 291 ? -27.498 3.510 11.735 1.00 95.69 291 LEU A N 1
ATOM 2280 C CA . LEU A 1 291 ? -28.857 3.391 11.209 1.00 95.69 291 LEU A CA 1
ATOM 2281 C C . LEU A 1 291 ? -29.921 3.168 12.297 1.00 95.69 291 LEU A C 1
ATOM 2283 O O . LEU A 1 291 ? -31.109 3.206 11.978 1.00 95.69 291 LEU A O 1
ATOM 2287 N N . GLY A 1 292 ? -29.527 2.994 13.563 1.00 95.00 292 GLY A N 1
ATOM 2288 C CA . GLY A 1 292 ? -30.439 2.704 14.672 1.00 95.00 292 GLY A CA 1
ATOM 2289 C C . GLY A 1 292 ? -31.057 1.308 14.596 1.00 95.00 292 GLY A C 1
ATOM 2290 O O . GLY A 1 292 ? -32.177 1.105 15.058 1.00 95.00 292 GLY A O 1
ATOM 2291 N N . LEU A 1 293 ? -30.360 0.363 13.965 1.00 94.44 293 LEU A N 1
ATOM 2292 C CA . LEU A 1 293 ? -30.811 -1.017 13.836 1.00 94.44 293 LEU A CA 1
ATOM 2293 C C . LEU A 1 293 ? -30.442 -1.811 15.099 1.00 94.44 293 LEU A C 1
ATOM 2295 O O . LEU A 1 293 ? -29.333 -1.646 15.608 1.00 94.44 293 LEU A O 1
ATOM 2299 N N . PRO A 1 294 ? -31.332 -2.685 15.599 1.00 90.94 294 PRO A N 1
ATOM 2300 C CA . PRO A 1 294 ? -31.043 -3.515 16.764 1.00 90.94 294 PRO A CA 1
ATOM 2301 C C . PRO A 1 294 ? -29.997 -4.592 16.444 1.00 90.94 294 PRO A C 1
ATOM 2303 O O . PRO A 1 294 ? -29.869 -5.030 15.299 1.00 90.94 294 PRO A O 1
ATOM 2306 N N . ASP A 1 295 ? -29.311 -5.102 17.470 1.00 86.12 295 ASP A N 1
ATOM 2307 C CA . ASP A 1 295 ? -28.288 -6.149 17.310 1.00 86.12 295 ASP A CA 1
ATOM 2308 C C . ASP A 1 295 ? -28.825 -7.424 16.656 1.00 86.12 295 ASP A C 1
ATOM 2310 O O . ASP A 1 295 ? -28.119 -8.060 15.872 1.00 86.12 295 ASP A O 1
ATOM 2314 N N . SER A 1 296 ? -30.096 -7.759 16.908 1.00 90.00 296 SER A N 1
ATOM 2315 C CA . SER A 1 296 ? -30.781 -8.895 16.283 1.00 90.00 296 SER A CA 1
ATOM 2316 C C . SER A 1 296 ? -30.845 -8.798 14.760 1.00 90.00 296 SER A C 1
ATOM 2318 O O . SER A 1 296 ? -30.999 -9.817 14.098 1.00 90.00 296 SER A O 1
ATOM 2320 N N . PHE A 1 297 ? -30.667 -7.610 14.179 1.00 91.50 297 PHE A N 1
ATOM 2321 C CA . PHE A 1 297 ? -30.591 -7.451 12.732 1.00 91.50 297 PHE A CA 1
ATOM 2322 C C . PHE A 1 297 ? -29.365 -8.151 12.119 1.00 91.50 297 PHE A C 1
ATOM 2324 O O . PHE A 1 297 ? -29.407 -8.505 10.946 1.00 91.50 297 PHE A O 1
ATOM 2331 N N . ALA A 1 298 ? -28.308 -8.425 12.902 1.00 89.50 298 ALA A N 1
ATOM 2332 C CA . ALA A 1 298 ? -27.126 -9.161 12.431 1.00 89.50 298 ALA A CA 1
ATOM 2333 C C . ALA A 1 298 ? -27.452 -10.556 11.884 1.00 89.50 298 ALA A C 1
ATOM 2335 O O . ALA A 1 298 ? -26.700 -11.083 11.070 1.00 89.50 298 ALA A O 1
ATOM 2336 N N . THR A 1 299 ? -28.527 -11.174 12.384 1.00 90.56 299 THR A N 1
ATOM 2337 C CA . THR A 1 299 ? -28.920 -12.545 12.033 1.00 90.56 299 THR A CA 1
ATOM 2338 C C . THR A 1 299 ? -29.830 -12.600 10.811 1.00 90.56 299 THR A C 1
ATOM 2340 O O . THR A 1 299 ? -30.179 -13.690 10.358 1.00 90.56 299 THR A O 1
ATOM 2343 N N . ALA A 1 300 ? -30.230 -11.441 10.276 1.00 92.50 300 ALA A N 1
ATOM 2344 C CA . ALA A 1 300 ? -30.976 -11.379 9.034 1.00 92.50 300 ALA A CA 1
ATOM 2345 C C . ALA A 1 300 ? -30.124 -11.890 7.867 1.00 92.50 300 ALA A C 1
ATOM 2347 O O . ALA A 1 300 ? -28.894 -11.854 7.895 1.00 92.50 300 ALA A O 1
ATOM 2348 N N . ASP A 1 301 ? -30.804 -12.330 6.815 1.00 94.81 301 ASP A N 1
ATOM 2349 C CA . ASP A 1 301 ? -30.169 -12.707 5.557 1.00 94.81 301 ASP A CA 1
ATOM 2350 C C . ASP A 1 301 ? -29.229 -11.597 5.042 1.00 94.81 301 ASP A C 1
ATOM 2352 O O . ASP A 1 301 ? -29.592 -10.416 5.055 1.00 94.81 301 ASP A O 1
ATOM 2356 N N . ILE A 1 302 ? -28.014 -11.974 4.629 1.00 92.44 302 ILE A N 1
ATOM 2357 C CA . ILE A 1 302 ? -26.946 -11.023 4.294 1.00 92.44 302 ILE A CA 1
ATOM 2358 C C . ILE A 1 302 ? -27.328 -10.120 3.116 1.00 92.44 302 ILE A C 1
ATOM 2360 O O . ILE A 1 302 ? -27.041 -8.921 3.154 1.00 92.44 302 ILE A O 1
ATOM 2364 N N . ASP A 1 303 ? -28.059 -10.647 2.131 1.00 95.12 303 ASP A N 1
ATOM 2365 C CA . ASP A 1 303 ? -28.493 -9.883 0.962 1.00 95.12 303 ASP A CA 1
ATOM 2366 C C . ASP A 1 303 ? -29.533 -8.839 1.375 1.00 95.12 303 ASP A C 1
ATOM 2368 O O . ASP A 1 303 ? -29.501 -7.692 0.922 1.00 95.12 303 ASP A O 1
ATOM 2372 N N . LYS A 1 304 ? -30.419 -9.187 2.319 1.00 95.12 304 LYS A N 1
ATOM 2373 C CA . LYS A 1 304 ? -31.374 -8.231 2.902 1.00 95.12 304 LYS A CA 1
ATOM 2374 C C . LYS A 1 304 ? -30.682 -7.144 3.719 1.00 95.12 304 LYS A C 1
ATOM 2376 O O . LYS A 1 304 ? -31.118 -5.992 3.674 1.00 95.12 304 LYS A O 1
ATOM 2381 N N . GLN A 1 305 ? -29.620 -7.480 4.455 1.00 96.06 305 GLN A N 1
ATOM 2382 C CA . GLN A 1 305 ? -28.825 -6.482 5.177 1.00 96.06 305 GLN A CA 1
ATOM 2383 C C . GLN A 1 305 ? -28.155 -5.510 4.197 1.00 96.06 305 GLN A C 1
ATOM 2385 O O . GLN A 1 305 ? -28.313 -4.296 4.337 1.00 96.06 305 GLN A O 1
ATOM 2390 N N . ALA A 1 306 ? -27.485 -6.037 3.167 1.00 95.81 306 ALA A N 1
ATOM 2391 C CA . ALA A 1 306 ? -26.829 -5.241 2.133 1.00 95.81 306 ALA A CA 1
ATOM 2392 C C . ALA A 1 306 ? -27.824 -4.338 1.388 1.00 95.81 306 ALA A C 1
ATOM 2394 O O . ALA A 1 306 ? -27.566 -3.148 1.193 1.00 95.81 306 ALA A O 1
ATOM 2395 N N . GLN A 1 307 ? -28.996 -4.874 1.029 1.00 95.44 307 GLN A N 1
ATOM 2396 C CA . GLN A 1 307 ? -30.061 -4.113 0.382 1.00 95.44 307 GLN A CA 1
ATOM 2397 C C . GLN A 1 307 ? -30.561 -2.968 1.270 1.00 95.44 307 GLN A C 1
ATOM 2399 O O . GLN A 1 307 ? -30.723 -1.847 0.786 1.00 95.44 307 GLN A O 1
ATOM 2404 N N . LEU A 1 308 ? -30.793 -3.218 2.564 1.00 95.62 308 LEU A N 1
ATOM 2405 C CA . LEU A 1 308 ? -31.241 -2.175 3.485 1.00 95.62 308 LEU A CA 1
ATOM 2406 C C . LEU A 1 308 ? -30.185 -1.076 3.640 1.00 95.62 308 LEU A C 1
ATOM 2408 O O . LEU A 1 308 ? -30.539 0.103 3.638 1.00 95.62 308 LEU A O 1
ATOM 2412 N N . PHE A 1 309 ? -28.905 -1.441 3.753 1.00 96.00 309 PHE A N 1
ATOM 2413 C CA . PHE A 1 309 ? -27.823 -0.460 3.835 1.00 96.00 309 PHE A CA 1
ATOM 2414 C C . PHE A 1 309 ? -27.792 0.417 2.582 1.00 96.00 309 PHE A C 1
ATOM 2416 O O . PHE A 1 309 ? -27.852 1.638 2.709 1.00 96.00 309 PHE A O 1
ATOM 2423 N N . GLY A 1 310 ? -27.836 -0.187 1.390 1.00 95.69 310 GLY A N 1
ATOM 2424 C CA . GLY A 1 310 ? -27.850 0.543 0.119 1.00 95.69 310 GLY A CA 1
ATOM 2425 C C . GLY A 1 310 ? -29.096 1.404 -0.117 1.00 95.69 310 GLY A C 1
ATOM 2426 O O . GLY A 1 310 ? -29.024 2.406 -0.819 1.00 95.69 310 GLY A O 1
ATOM 2427 N N . GLN A 1 311 ? -30.240 1.074 0.490 1.00 96.25 311 GLN A N 1
ATOM 2428 C CA . GLN A 1 311 ? -31.429 1.939 0.453 1.00 96.25 311 GLN A CA 1
ATOM 2429 C C . GLN A 1 311 ? -31.301 3.179 1.347 1.00 96.25 311 GLN A C 1
ATOM 2431 O O . GLN A 1 311 ? -32.038 4.149 1.163 1.00 96.25 311 GLN A O 1
ATOM 2436 N N . LYS A 1 312 ? -30.440 3.131 2.369 1.00 95.88 312 LYS A N 1
ATOM 2437 C CA . LYS A 1 312 ? -30.309 4.188 3.383 1.00 95.88 312 LYS A CA 1
ATOM 2438 C C . LYS A 1 312 ? -29.052 5.033 3.221 1.00 95.88 312 LYS A C 1
ATOM 2440 O O . LYS A 1 312 ? -29.042 6.162 3.707 1.00 95.88 312 LYS A O 1
ATOM 2445 N N . LEU A 1 313 ? -28.015 4.486 2.601 1.00 95.75 313 LEU A N 1
ATOM 2446 C CA . LEU A 1 313 ? -26.695 5.085 2.461 1.00 95.75 313 LEU A CA 1
ATOM 2447 C C . LEU A 1 313 ? -26.178 4.823 1.045 1.00 95.75 313 LEU A C 1
ATOM 2449 O O . LEU A 1 313 ? -26.355 3.728 0.513 1.00 95.75 313 LEU A O 1
ATOM 2453 N N . ASP A 1 314 ? -25.499 5.807 0.464 1.00 94.81 314 ASP A N 1
ATOM 2454 C CA . ASP A 1 314 ? -24.671 5.581 -0.717 1.00 94.81 314 ASP A CA 1
ATOM 2455 C C . ASP A 1 314 ? -23.269 5.188 -0.247 1.00 94.81 314 ASP A C 1
ATOM 2457 O O . ASP A 1 314 ? -22.645 5.899 0.538 1.00 94.81 314 ASP A O 1
ATOM 2461 N N . ILE A 1 315 ? -22.766 4.048 -0.714 1.00 92.69 315 ILE A N 1
ATOM 2462 C CA . ILE A 1 315 ? -21.439 3.565 -0.329 1.00 92.69 315 ILE A CA 1
ATOM 2463 C C . ILE A 1 315 ? -20.331 4.510 -0.802 1.00 92.69 315 ILE A C 1
ATOM 2465 O O . ILE A 1 315 ? -19.304 4.644 -0.141 1.00 92.69 315 ILE A O 1
ATOM 2469 N N . LYS A 1 316 ? -20.567 5.226 -1.911 1.00 91.19 316 LYS A N 1
ATOM 2470 C CA . LYS A 1 316 ? -19.619 6.204 -2.451 1.00 91.19 316 LYS A CA 1
ATOM 2471 C C . LYS A 1 316 ? -19.399 7.366 -1.489 1.00 91.19 316 LYS A C 1
ATOM 2473 O O . LYS A 1 316 ? -18.314 7.942 -1.481 1.00 91.19 316 LYS A O 1
ATOM 2478 N N . ASP A 1 317 ? -20.369 7.666 -0.626 1.00 93.44 317 ASP A N 1
ATOM 2479 C CA . ASP A 1 317 ? -20.248 8.731 0.369 1.00 93.44 317 ASP A CA 1
ATOM 2480 C C . ASP A 1 317 ? -19.137 8.473 1.395 1.00 93.44 317 ASP A C 1
ATOM 2482 O O . ASP A 1 317 ? -18.659 9.415 2.020 1.00 93.44 317 ASP A O 1
ATOM 2486 N N . PHE A 1 318 ? -18.677 7.229 1.562 1.00 93.88 318 PHE A N 1
ATOM 2487 C CA . PHE A 1 318 ? -17.553 6.911 2.446 1.00 93.88 318 PHE A CA 1
ATOM 2488 C C . PHE A 1 318 ? -16.188 7.314 1.874 1.00 93.88 318 PHE A C 1
ATOM 2490 O O . PHE A 1 318 ? -15.216 7.384 2.625 1.00 93.88 318 PHE A O 1
ATOM 2497 N N . THR A 1 319 ? -16.119 7.631 0.578 1.00 89.00 319 THR A N 1
ATOM 2498 C CA . THR A 1 319 ? -14.916 8.200 -0.054 1.00 89.00 319 THR A CA 1
ATOM 2499 C C . THR A 1 319 ? -14.847 9.723 0.085 1.00 89.00 319 THR A C 1
ATOM 2501 O O . THR A 1 319 ? -13.766 10.299 -0.013 1.00 89.00 319 THR A O 1
ATOM 2504 N N . ASP A 1 320 ? -15.978 10.375 0.374 1.00 92.62 320 ASP A N 1
ATOM 2505 C CA . ASP A 1 320 ? -16.063 11.812 0.627 1.00 92.62 320 ASP A CA 1
ATOM 2506 C C . ASP A 1 320 ? -15.761 12.100 2.114 1.00 92.62 320 ASP A C 1
ATOM 2508 O O . ASP A 1 320 ? -16.521 11.678 2.996 1.00 92.62 320 ASP A O 1
ATOM 2512 N N . PRO A 1 321 ? -14.677 12.834 2.437 1.00 91.44 321 PRO A N 1
ATOM 2513 C CA . PRO A 1 321 ? -14.282 13.077 3.823 1.00 91.44 321 PRO A CA 1
ATOM 2514 C C . PRO A 1 321 ? -15.343 13.803 4.662 1.00 91.44 321 PRO A C 1
ATOM 2516 O O . PRO A 1 321 ? -15.465 13.546 5.864 1.00 91.44 321 PRO A O 1
ATOM 2519 N N . GLU A 1 322 ? -16.126 14.704 4.062 1.00 93.44 322 GLU A N 1
ATOM 2520 C CA . GLU A 1 322 ? -17.162 15.448 4.778 1.00 93.44 322 GLU A CA 1
ATOM 2521 C C . GLU A 1 322 ? -18.374 14.569 5.070 1.00 93.44 322 GLU A C 1
ATOM 2523 O O . GLU A 1 322 ? -18.915 14.597 6.184 1.00 93.44 322 GLU A O 1
ATOM 2528 N N . LYS A 1 323 ? -18.809 13.774 4.089 1.00 95.94 323 LYS A N 1
ATOM 2529 C CA . LYS A 1 323 ? -19.934 12.852 4.275 1.00 95.94 323 LYS A CA 1
ATOM 2530 C C . LYS A 1 323 ? -19.580 11.732 5.247 1.00 95.94 323 LYS A C 1
ATOM 2532 O O . LYS A 1 323 ? -20.375 11.452 6.147 1.00 95.94 323 LYS A O 1
ATOM 2537 N N . LEU A 1 324 ? -18.368 11.181 5.157 1.00 95.38 324 LEU A N 1
ATOM 2538 C CA . LEU A 1 324 ? -17.846 10.223 6.129 1.00 95.38 324 LEU A CA 1
ATOM 2539 C C . LEU A 1 324 ? -17.824 10.817 7.546 1.00 95.38 324 LEU A C 1
ATOM 2541 O O . LEU A 1 324 ? -18.278 10.180 8.496 1.00 95.38 324 LEU A O 1
ATOM 2545 N N . SER A 1 325 ? -17.366 12.063 7.700 1.00 93.31 3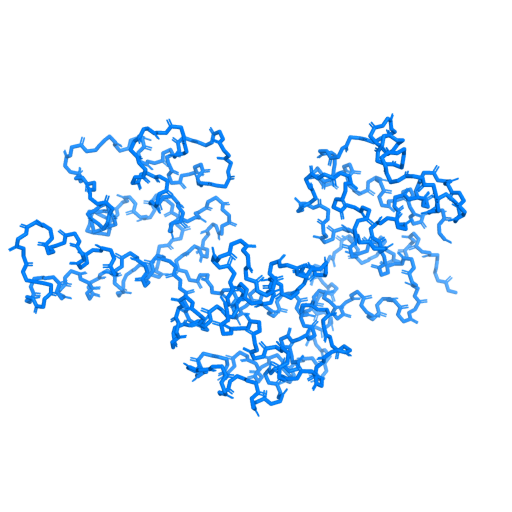25 SER A N 1
ATOM 2546 C CA . SER A 1 325 ? -17.358 12.754 8.996 1.00 93.31 325 SER A CA 1
ATOM 2547 C C . SER A 1 325 ? -18.768 12.937 9.577 1.00 93.31 325 SER A C 1
ATOM 2549 O O . SER A 1 325 ? -18.995 12.686 10.767 1.00 93.31 325 SER A O 1
ATOM 2551 N N . LYS A 1 326 ? -19.751 13.305 8.743 1.00 94.94 326 LYS A N 1
ATOM 2552 C CA . LYS A 1 326 ? -21.167 13.400 9.148 1.00 94.94 326 LYS A CA 1
ATOM 2553 C C . LYS A 1 326 ? -21.734 12.039 9.559 1.00 94.94 326 LYS A C 1
ATOM 2555 O O . LYS A 1 326 ? -22.410 11.944 10.585 1.00 94.94 326 LYS A O 1
ATOM 2560 N N . PHE A 1 327 ? -21.431 10.985 8.805 1.00 97.00 327 PHE A N 1
ATOM 2561 C CA . PHE A 1 327 ? -21.839 9.619 9.129 1.00 97.00 327 PHE A CA 1
ATOM 2562 C C . PHE A 1 327 ? -21.266 9.155 10.479 1.00 97.00 327 PHE A C 1
ATOM 2564 O O . PHE A 1 327 ? -22.011 8.692 11.344 1.00 97.00 327 PHE A O 1
ATOM 2571 N N . LEU A 1 328 ? -19.968 9.363 10.715 1.00 97.00 328 LEU A N 1
ATOM 2572 C CA . LEU A 1 328 ? -19.315 8.993 11.975 1.00 97.00 328 LEU A CA 1
ATOM 2573 C C . LEU A 1 328 ? -19.771 9.856 13.155 1.00 97.00 328 LEU A C 1
ATOM 2575 O O . LEU A 1 328 ? -19.861 9.371 14.282 1.00 97.00 328 LEU A O 1
ATOM 2579 N N . THR A 1 329 ? -20.138 11.113 12.910 1.00 94.56 329 THR A N 1
ATOM 2580 C CA . THR A 1 329 ? -20.797 11.963 13.913 1.00 94.56 329 THR A CA 1
ATOM 2581 C C . THR A 1 329 ? -22.130 11.363 14.356 1.00 94.56 329 THR A C 1
ATOM 2583 O O . THR A 1 329 ? -22.400 11.282 15.555 1.00 94.56 329 THR A O 1
ATOM 2586 N N . ARG A 1 330 ? -22.945 10.879 13.410 1.00 95.81 330 ARG A N 1
ATOM 2587 C CA . ARG A 1 330 ? -24.199 10.185 13.725 1.00 95.81 330 ARG A CA 1
ATOM 2588 C C . ARG A 1 330 ? -23.944 8.911 14.528 1.00 95.81 330 ARG A C 1
ATOM 2590 O O . ARG A 1 330 ? -24.542 8.756 15.585 1.00 95.81 330 ARG A O 1
ATOM 2597 N N . PHE A 1 331 ? -23.030 8.052 14.074 1.00 97.56 331 PHE A N 1
ATOM 2598 C CA . PHE A 1 331 ? -22.646 6.835 14.797 1.00 97.56 331 PHE A CA 1
ATOM 2599 C C . PHE A 1 331 ? -22.228 7.134 16.245 1.00 97.56 331 PHE A C 1
ATOM 2601 O O . PHE A 1 331 ? -22.820 6.617 17.187 1.00 97.56 331 PHE A O 1
ATOM 2608 N N . THR A 1 332 ? -21.252 8.022 16.431 1.00 96.50 332 THR A N 1
ATOM 2609 C CA . THR A 1 332 ? -20.693 8.339 17.756 1.00 96.50 332 THR A CA 1
ATOM 2610 C C . THR A 1 332 ? -21.651 9.093 18.681 1.00 96.50 332 THR A C 1
ATOM 2612 O O . THR A 1 332 ? -21.396 9.166 19.881 1.00 96.50 332 THR A O 1
ATOM 2615 N N . SER A 1 333 ? -22.747 9.647 18.158 1.00 94.75 333 SER A N 1
ATOM 2616 C CA . SER A 1 333 ? -23.830 10.215 18.973 1.00 94.75 333 SER A CA 1
ATOM 2617 C C . SER A 1 333 ? -24.840 9.161 19.438 1.00 94.75 333 SER A C 1
ATOM 2619 O O . SER A 1 333 ? -25.589 9.419 20.375 1.00 94.75 333 SER A O 1
ATOM 2621 N N . MET A 1 334 ? -24.890 8.003 18.772 1.00 92.56 334 MET A N 1
ATOM 2622 C CA . MET A 1 334 ? -25.841 6.918 19.044 1.00 92.56 334 MET A CA 1
ATOM 2623 C C . MET A 1 334 ? -25.248 5.778 19.885 1.00 92.56 334 MET A C 1
ATOM 2625 O O . MET A 1 334 ? -26.016 4.969 20.397 1.00 92.56 334 MET A O 1
ATOM 2629 N N . TYR A 1 335 ? -23.918 5.709 19.994 1.00 91.62 335 TYR A N 1
ATOM 2630 C CA . TYR A 1 335 ? -23.168 4.683 20.727 1.00 91.62 335 TYR A CA 1
ATOM 2631 C C . TYR A 1 335 ? -22.922 5.071 22.189 1.00 91.62 335 TYR A C 1
ATOM 2633 O O . TYR A 1 335 ? -23.390 4.335 23.081 1.00 91.62 335 TYR A O 1
#

Solvent-accessible surface area (backbone atoms only — not comparable to full-atom values): 17531 Å² total; per-residue (Å²): 133,79,52,44,39,60,54,35,48,65,38,67,79,40,47,70,64,48,41,54,55,51,48,68,34,72,67,50,37,56,52,50,54,52,35,71,76,43,46,68,74,35,48,45,70,64,58,38,65,69,33,57,70,54,34,43,51,52,29,36,25,54,71,36,53,95,50,56,85,47,52,71,59,51,52,52,26,28,60,55,12,60,87,47,78,82,17,65,20,53,68,40,87,63,56,48,53,31,54,46,22,62,30,47,25,37,52,84,45,40,58,35,22,36,68,47,24,44,52,55,57,51,40,52,53,31,28,40,52,38,36,42,75,74,72,41,62,55,83,34,69,65,49,47,49,53,51,51,54,40,68,76,47,48,65,74,34,44,45,68,66,53,38,62,71,36,61,70,55,35,37,50,58,31,35,21,51,72,40,55,65,91,76,58,59,65,69,57,54,49,46,16,31,59,48,7,43,83,45,76,82,16,61,9,51,68,39,87,58,61,41,43,25,52,50,7,57,32,44,28,35,57,84,44,38,57,38,29,43,71,47,26,57,48,41,67,57,38,50,54,38,30,46,52,44,50,50,30,51,60,42,29,77,78,36,55,59,30,19,45,46,51,49,38,66,68,49,32,66,77,51,86,48,59,62,58,35,62,74,32,69,61,46,36,47,48,54,34,48,48,72,70,49,61,78,74,59,74,77,49,60,66,68,59,51,37,50,52,47,59,75,75,44,66,70,71,42,38,63,37,71,68,53,35,49,54,51,47,50,48,23,31,70,68,105

pLDDT: mean 95.75, std 3.33, range [63.09, 98.75]